Prote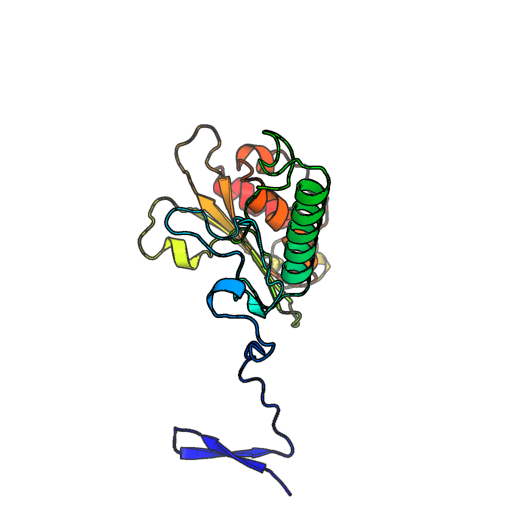in AF-A0A9Q4D2Z5-F1 (afdb_monomer_lite)

Sequence (223 aa):
GPVVLTLSTGEEIETDRVLLATGRHPRDRVGVDEYCRVLTTGPGTDPGTLVPGRYAIGDLTGLGPFTHTSMAQSALVARRLLAEDAGDSAGGEGRDGNRPFPTGSVPRVTYTRPEVAAVGRSAGAAGTGDGTLRTARVDLAGSTRGWIDEVAGSVTLVAGGHGTPDAGVLVGASVVGPHAGEVIGALTVAVHARVALVELDRIPWAYPTLHRAIGTAVSALVG

Structure (mmCIF, N/CA/C/O backbone):
data_AF-A0A9Q4D2Z5-F1
#
_entry.id   AF-A0A9Q4D2Z5-F1
#
loop_
_atom_site.group_PDB
_atom_site.id
_atom_site.type_symbol
_atom_site.label_atom_id
_atom_site.label_alt_id
_atom_site.label_comp_id
_atom_site.label_asym_id
_atom_site.label_entity_id
_atom_site.label_seq_id
_atom_site.pdbx_PDB_ins_code
_atom_site.Cartn_x
_atom_site.Cartn_y
_atom_site.Cartn_z
_atom_site.occupancy
_atom_site.B_iso_or_equiv
_atom_site.auth_seq_id
_atom_site.auth_comp_id
_atom_site.auth_asym_id
_atom_site.auth_atom_id
_atom_site.pdbx_PDB_model_num
ATOM 1 N N . GLY A 1 1 ? -35.490 -19.445 8.458 1.00 71.62 1 GLY A N 1
ATOM 2 C CA . GLY A 1 1 ? -35.133 -19.844 9.827 1.00 71.62 1 GLY A CA 1
ATOM 3 C C . GLY A 1 1 ? -33.731 -19.361 10.121 1.00 71.62 1 GLY A C 1
ATOM 4 O O . GLY A 1 1 ? -33.023 -19.083 9.153 1.00 71.62 1 GLY A O 1
ATOM 5 N N . PRO A 1 2 ? -33.366 -19.218 11.401 1.00 88.31 2 PRO A N 1
ATOM 6 C CA . PRO A 1 2 ? -31.998 -18.911 11.803 1.00 88.31 2 PRO A CA 1
ATOM 7 C C . PRO A 1 2 ? -31.026 -19.975 11.272 1.00 88.31 2 PRO A C 1
ATOM 9 O O . PRO A 1 2 ? -31.394 -21.138 11.087 1.00 88.31 2 PRO A O 1
ATOM 12 N N . VAL A 1 3 ? -29.803 -19.555 10.969 1.00 95.25 3 VAL A N 1
ATOM 13 C CA . VAL A 1 3 ? -28.675 -20.417 10.613 1.00 95.25 3 VAL A CA 1
ATOM 14 C C . VAL A 1 3 ? -27.872 -20.660 11.885 1.00 95.25 3 VAL A C 1
ATOM 16 O O . VAL A 1 3 ? -27.499 -19.702 12.557 1.00 95.25 3 VAL A O 1
ATOM 19 N N . VAL A 1 4 ? -27.586 -21.923 12.194 1.00 96.56 4 VAL A N 1
ATOM 20 C CA . VAL A 1 4 ? -26.704 -22.303 13.304 1.00 96.56 4 VAL A CA 1
ATOM 21 C C . VAL A 1 4 ? -25.353 -22.719 12.727 1.00 96.56 4 VAL A C 1
ATOM 23 O O . VAL A 1 4 ? -25.281 -23.604 11.874 1.00 96.56 4 VAL A O 1
ATOM 26 N N . LEU A 1 5 ? -24.287 -22.046 13.156 1.00 95.88 5 LEU A N 1
ATOM 27 C CA . LEU A 1 5 ? -22.903 -22.366 12.822 1.00 95.88 5 LEU A CA 1
ATOM 28 C C . LEU A 1 5 ? -22.273 -23.138 13.978 1.00 95.88 5 LEU A C 1
ATOM 30 O O . LEU A 1 5 ? -22.161 -22.593 15.069 1.00 95.88 5 LEU A O 1
ATOM 34 N N . THR A 1 6 ? -21.798 -24.357 13.732 1.00 97.00 6 THR A N 1
ATOM 35 C CA . THR A 1 6 ? -20.988 -25.105 14.704 1.00 97.00 6 THR A CA 1
ATOM 36 C C . THR A 1 6 ? -19.508 -24.875 14.407 1.00 97.00 6 THR A C 1
ATOM 38 O O . THR A 1 6 ? -19.013 -25.240 13.337 1.00 97.00 6 THR A O 1
ATOM 41 N N . LEU A 1 7 ? -18.793 -24.243 15.334 1.00 96.06 7 LEU A N 1
ATOM 42 C CA . LEU A 1 7 ? -17.356 -24.001 15.231 1.00 96.06 7 LEU A CA 1
ATOM 43 C C . LEU A 1 7 ? -16.563 -25.288 15.490 1.00 96.06 7 LEU A C 1
ATOM 45 O O . LEU A 1 7 ? -17.049 -26.231 16.111 1.00 96.06 7 LEU A O 1
ATOM 49 N N . SER A 1 8 ? -15.291 -25.319 15.084 1.00 96.06 8 SER A N 1
ATOM 50 C CA . SER A 1 8 ? -14.392 -26.452 15.366 1.00 96.06 8 SER A CA 1
ATOM 51 C C . SER A 1 8 ? -14.158 -26.690 16.863 1.00 96.06 8 SER A C 1
ATOM 53 O O . SER A 1 8 ? -13.683 -27.751 17.252 1.00 96.06 8 SER A O 1
ATOM 55 N N . THR A 1 9 ? -14.469 -25.699 17.700 1.00 96.81 9 THR A N 1
ATOM 56 C CA . THR A 1 9 ? -14.460 -25.784 19.165 1.00 96.81 9 THR A CA 1
ATOM 57 C C . THR A 1 9 ? -15.695 -26.496 19.732 1.00 96.81 9 THR A C 1
ATOM 59 O O . THR A 1 9 ? -15.719 -26.784 20.924 1.00 96.81 9 THR A O 1
ATOM 62 N N . GLY A 1 10 ? -16.711 -26.777 18.907 1.00 96.00 10 GLY A N 1
ATOM 63 C CA . GLY A 1 10 ? -18.018 -27.294 19.326 1.00 96.00 10 GLY A CA 1
ATOM 64 C C . GLY A 1 10 ? -19.020 -26.211 19.743 1.00 96.00 10 GLY A C 1
ATOM 65 O O . GLY A 1 10 ? -20.160 -26.537 20.051 1.00 96.00 10 GLY A O 1
ATOM 66 N N . GLU A 1 11 ? -18.617 -24.938 19.752 1.00 97.62 11 GLU A N 1
ATOM 67 C CA . GLU A 1 11 ? -19.503 -23.801 20.023 1.00 97.62 11 GLU A CA 1
ATOM 68 C C . GLU A 1 11 ? -20.522 -23.611 18.892 1.00 97.62 11 GLU A C 1
ATOM 70 O O . GLU A 1 11 ? -20.167 -23.699 17.715 1.00 97.62 11 GLU A O 1
ATOM 75 N N . GLU A 1 12 ? -21.775 -23.320 19.246 1.00 97.69 12 GLU A N 1
ATOM 76 C CA . GLU A 1 12 ? -22.844 -23.019 18.293 1.00 97.69 12 GLU A CA 1
ATOM 77 C C . GLU A 1 12 ? -23.176 -21.523 18.293 1.00 97.69 12 GLU A C 1
ATOM 79 O O . GLU A 1 12 ? -23.411 -20.925 19.342 1.00 97.69 12 GLU A O 1
ATOM 84 N N . ILE A 1 13 ? -23.221 -20.922 17.103 1.00 96.31 13 ILE A N 1
ATOM 85 C CA . ILE A 1 13 ? -23.595 -19.521 16.892 1.00 96.31 13 ILE A CA 1
ATOM 86 C C . ILE A 1 13 ? -24.861 -19.473 16.041 1.00 96.31 13 ILE A C 1
ATOM 88 O O . ILE A 1 13 ? -24.845 -19.853 14.869 1.00 96.31 13 ILE A O 1
ATOM 92 N N . GLU A 1 14 ? -25.946 -18.964 16.616 1.00 97.69 14 GLU A N 1
ATOM 93 C CA . GLU A 1 14 ? -27.201 -18.712 15.909 1.00 97.69 14 GLU A CA 1
ATOM 94 C C . GLU A 1 14 ? -27.202 -17.304 15.286 1.00 97.69 14 GLU A C 1
ATOM 96 O O . GLU A 1 14 ? -26.865 -16.317 15.939 1.00 97.69 14 GLU A O 1
ATOM 101 N N . THR A 1 15 ? -27.563 -17.194 14.005 1.00 96.25 15 THR A N 1
ATOM 102 C CA . THR A 1 15 ? -27.617 -15.919 13.271 1.00 96.25 15 THR A CA 1
ATOM 103 C C . THR A 1 15 ? -28.711 -15.924 12.209 1.00 96.25 15 THR A C 1
ATOM 105 O O . THR A 1 15 ? -29.098 -16.968 11.687 1.00 96.25 15 THR A O 1
ATOM 108 N N . ASP A 1 16 ? -29.177 -14.747 11.799 1.00 97.12 16 ASP A N 1
ATOM 109 C CA . ASP A 1 16 ? -30.091 -14.624 10.666 1.00 97.12 16 ASP A CA 1
ATOM 110 C C . ASP A 1 16 ? -29.408 -14.912 9.326 1.00 97.12 16 ASP A C 1
ATOM 112 O O . ASP A 1 16 ? -30.053 -15.399 8.391 1.00 97.12 16 ASP A O 1
ATOM 116 N N . ARG A 1 17 ? -28.127 -14.547 9.181 1.00 95.62 17 ARG A N 1
ATOM 117 C CA . ARG A 1 17 ? -27.394 -14.572 7.904 1.00 95.62 17 ARG A CA 1
ATOM 118 C C . ARG A 1 17 ? -25.910 -14.864 8.112 1.00 95.62 17 ARG A C 1
ATOM 120 O O . ARG A 1 17 ? -25.321 -14.485 9.120 1.00 95.62 17 ARG A O 1
ATOM 127 N N . VAL A 1 18 ? -25.300 -15.475 7.096 1.00 95.44 18 VAL A N 1
ATOM 128 C CA . VAL A 1 18 ? -23.868 -15.796 7.050 1.00 95.44 18 VAL A CA 1
ATOM 129 C C . VAL A 1 18 ? -23.267 -15.229 5.767 1.00 95.44 18 VAL A C 1
ATOM 131 O O . VAL A 1 18 ? -23.790 -15.466 4.678 1.00 95.44 18 VAL A O 1
ATOM 134 N N . LEU A 1 19 ? -22.156 -14.499 5.893 1.00 95.44 19 LEU A N 1
ATOM 135 C CA . LEU A 1 19 ? -21.335 -14.055 4.767 1.00 95.44 19 LEU A CA 1
ATOM 136 C C . LEU A 1 19 ? -20.101 -14.956 4.655 1.00 95.44 19 LEU A C 1
ATOM 138 O O . LEU A 1 19 ? -19.215 -14.913 5.506 1.00 95.44 19 LEU A O 1
ATOM 142 N N . LEU A 1 20 ? -20.024 -15.747 3.586 1.00 94.69 20 LEU A N 1
ATOM 143 C CA . LEU A 1 20 ? -18.855 -16.576 3.294 1.00 94.69 20 LEU A CA 1
ATOM 144 C C . LEU A 1 20 ? -17.808 -15.756 2.534 1.00 94.69 20 LEU A C 1
ATOM 146 O O . LEU A 1 20 ? -17.914 -15.553 1.327 1.00 94.69 20 LEU A O 1
ATOM 150 N N . ALA A 1 21 ? -16.788 -15.295 3.254 1.00 94.81 21 ALA A N 1
ATOM 151 C CA . ALA A 1 21 ? -15.659 -14.536 2.715 1.00 94.81 21 ALA A CA 1
ATOM 152 C C . ALA A 1 21 ? -14.334 -15.316 2.845 1.00 94.81 21 ALA A C 1
ATOM 154 O O . ALA A 1 21 ? -13.322 -14.780 3.284 1.00 94.81 21 ALA A O 1
ATOM 155 N N . THR A 1 22 ? -14.333 -16.600 2.473 1.00 93.62 22 THR A N 1
ATOM 156 C CA . THR A 1 22 ? -13.220 -17.551 2.694 1.00 93.62 22 THR A CA 1
ATOM 157 C C . THR A 1 22 ? -12.083 -17.457 1.667 1.00 93.62 22 THR A C 1
ATOM 159 O O . THR A 1 22 ? -11.234 -18.343 1.598 1.00 93.62 22 THR A O 1
ATOM 162 N N . GLY A 1 23 ? -12.057 -16.401 0.854 1.00 89.69 23 GLY A N 1
ATOM 163 C CA . GLY A 1 23 ? -11.073 -16.200 -0.210 1.00 89.69 23 GLY A CA 1
ATOM 164 C C . GLY A 1 23 ? -11.637 -16.420 -1.614 1.00 89.69 23 GLY A C 1
ATOM 165 O O . GLY A 1 23 ? -12.845 -16.525 -1.821 1.00 89.69 23 GLY A O 1
ATOM 166 N N . ARG A 1 24 ? -10.740 -16.432 -2.603 1.00 87.31 24 ARG A N 1
ATOM 167 C CA . ARG A 1 24 ? -11.058 -16.618 -4.024 1.00 87.31 24 ARG A CA 1
ATOM 168 C C . ARG A 1 24 ? -10.068 -17.585 -4.659 1.00 87.31 24 ARG A C 1
ATOM 170 O O . ARG A 1 24 ? -8.919 -17.656 -4.230 1.00 87.31 24 ARG A O 1
ATOM 177 N N . HIS A 1 25 ? -10.504 -18.267 -5.711 1.00 82.88 25 HIS A N 1
ATOM 178 C CA . HIS A 1 25 ? -9.664 -19.167 -6.494 1.00 82.88 25 HIS A CA 1
ATOM 179 C C . HIS A 1 25 ? -9.661 -18.736 -7.965 1.00 82.88 25 HIS A C 1
ATOM 181 O O . HIS A 1 25 ? -10.732 -18.412 -8.493 1.00 82.88 25 HIS A O 1
ATOM 187 N N . PRO A 1 26 ? -8.496 -18.726 -8.637 1.00 78.62 26 PRO A N 1
ATOM 188 C CA . PRO A 1 26 ? -8.433 -18.447 -10.065 1.00 78.62 26 PRO A CA 1
ATOM 189 C C . PRO A 1 26 ? -9.264 -19.452 -10.871 1.00 78.62 26 PRO A C 1
ATOM 191 O O . PRO A 1 26 ? -9.279 -20.644 -10.567 1.00 78.62 26 PRO A O 1
ATOM 194 N N . ARG A 1 27 ? -9.950 -18.984 -11.922 1.00 77.12 27 ARG A N 1
ATOM 195 C CA . ARG A 1 27 ? -10.626 -19.865 -12.887 1.00 77.12 27 ARG A CA 1
ATOM 196 C C . ARG A 1 27 ? -9.668 -20.221 -14.016 1.00 77.12 27 ARG A C 1
ATOM 198 O O . ARG A 1 27 ? -9.494 -19.450 -14.950 1.00 77.12 27 ARG A O 1
ATOM 205 N N . ASP A 1 28 ? -9.086 -21.405 -13.944 1.00 67.12 28 ASP A N 1
ATOM 206 C CA . ASP A 1 28 ? -7.995 -21.861 -14.808 1.00 67.12 28 ASP A CA 1
ATOM 207 C C . ASP A 1 28 ? -8.435 -22.809 -15.946 1.00 67.12 28 ASP A C 1
ATOM 209 O O . ASP A 1 28 ? -7.618 -23.292 -16.726 1.00 67.12 28 ASP A O 1
ATOM 213 N N . ARG A 1 29 ? -9.746 -23.045 -16.088 1.00 58.75 29 ARG A N 1
ATOM 214 C CA . ARG A 1 29 ? -10.350 -23.998 -17.043 1.00 58.75 29 ARG A CA 1
ATOM 215 C C . ARG A 1 29 ? -10.508 -23.480 -18.481 1.00 58.75 29 ARG A C 1
ATOM 217 O O . ARG A 1 29 ? -11.307 -24.018 -19.239 1.00 58.75 29 ARG A O 1
ATOM 224 N N . VAL A 1 30 ? -9.775 -22.443 -18.875 1.00 59.62 30 VAL A N 1
ATOM 225 C CA . VAL A 1 30 ? -9.912 -21.776 -20.189 1.00 59.62 30 VAL A CA 1
ATOM 226 C C . VAL A 1 30 ? -9.051 -22.401 -21.302 1.00 59.62 30 VAL A C 1
ATOM 228 O O . VAL A 1 30 ? -8.764 -21.754 -22.301 1.00 59.62 30 VAL A O 1
ATOM 231 N N . GLY A 1 31 ? -8.626 -23.663 -21.157 1.00 53.44 31 GLY A N 1
ATOM 232 C CA . GLY A 1 31 ? -7.747 -24.319 -22.144 1.00 53.44 31 GLY A CA 1
ATOM 233 C C . GLY A 1 31 ? -6.336 -23.719 -22.194 1.00 53.44 31 GLY A C 1
ATOM 234 O O . GLY A 1 31 ? -5.618 -23.861 -23.182 1.00 53.44 31 GLY A O 1
ATOM 235 N N . VAL A 1 32 ? -5.959 -23.020 -21.126 1.00 53.94 32 VAL A N 1
ATOM 236 C CA . VAL A 1 32 ? -4.663 -22.383 -20.926 1.00 53.94 32 VAL A CA 1
ATOM 237 C C . VAL A 1 32 ? -3.813 -23.416 -20.185 1.00 53.94 32 VAL A C 1
ATOM 239 O O . VAL A 1 32 ? -4.101 -23.729 -19.029 1.00 53.94 32 VAL A O 1
ATOM 242 N N . ASP A 1 33 ? -2.846 -24.020 -20.880 1.00 52.97 33 ASP A N 1
ATOM 243 C CA . ASP A 1 33 ? -1.911 -24.997 -20.301 1.00 52.97 33 ASP A CA 1
ATOM 244 C C . ASP A 1 33 ? -1.233 -24.416 -19.043 1.00 52.97 33 ASP A C 1
ATOM 246 O O . ASP A 1 33 ? -1.144 -23.195 -18.900 1.00 52.97 33 ASP A O 1
ATOM 250 N N . GLU A 1 34 ? -0.742 -25.258 -18.134 1.00 52.47 34 GLU A N 1
ATOM 251 C CA . GLU A 1 34 ? 0.064 -24.873 -16.964 1.00 52.47 34 GLU A CA 1
ATOM 252 C C . GLU A 1 34 ? 1.156 -23.852 -17.329 1.00 52.47 34 GLU A C 1
ATOM 254 O O . GLU A 1 34 ? 1.338 -22.851 -16.635 1.00 52.47 34 GLU A O 1
ATOM 259 N N . TYR A 1 35 ? 1.793 -24.042 -18.487 1.00 50.00 35 TYR A N 1
ATOM 260 C CA . TYR A 1 35 ? 2.845 -23.174 -19.025 1.00 50.00 35 TYR A CA 1
ATOM 261 C C . TYR A 1 35 ? 2.360 -21.809 -19.529 1.00 50.00 35 TYR A C 1
ATOM 263 O O . TYR A 1 35 ? 3.163 -20.912 -19.754 1.00 50.00 35 TYR A O 1
ATOM 271 N N . CYS A 1 36 ? 1.055 -21.629 -19.715 1.00 47.00 36 CYS A N 1
ATOM 272 C CA . CYS A 1 36 ? 0.456 -20.374 -20.164 1.00 47.00 36 CYS A CA 1
ATOM 273 C C . CYS A 1 36 ? -0.044 -19.510 -18.984 1.00 47.00 36 CYS A C 1
ATOM 275 O O . CYS A 1 36 ? -0.686 -18.483 -19.205 1.00 47.00 36 CYS A O 1
ATOM 277 N N . ARG A 1 37 ? 0.180 -19.940 -17.729 1.00 50.88 37 ARG A N 1
ATOM 278 C CA . ARG A 1 37 ? -0.490 -19.378 -16.541 1.00 50.88 37 ARG A CA 1
ATOM 279 C C . ARG A 1 37 ? 0.129 -18.128 -15.945 1.00 50.88 37 ARG A C 1
ATOM 281 O O . ARG A 1 37 ? -0.480 -17.540 -15.056 1.00 50.88 37 ARG A O 1
ATOM 288 N N . VAL A 1 38 ? 1.308 -17.695 -16.359 1.00 51.78 38 VAL A N 1
ATOM 289 C CA . VAL A 1 38 ? 1.975 -16.619 -15.625 1.00 51.78 38 VAL A CA 1
ATOM 290 C C . VAL A 1 38 ? 2.776 -15.776 -16.599 1.00 51.78 38 VAL A C 1
ATOM 292 O O . VAL A 1 38 ? 3.144 -16.228 -17.676 1.00 51.78 38 VAL A O 1
ATOM 295 N N . LEU A 1 39 ? 3.095 -14.554 -16.195 1.00 49.91 39 LEU A N 1
ATOM 296 C CA . LEU A 1 39 ? 4.447 -14.031 -16.376 1.00 49.91 39 LEU A CA 1
ATOM 297 C C . LEU A 1 39 ? 5.442 -15.140 -15.971 1.00 49.91 39 LEU A C 1
ATOM 299 O O . LEU A 1 39 ? 5.862 -15.201 -14.816 1.00 49.91 39 LEU A O 1
ATOM 303 N N . THR A 1 40 ? 5.670 -16.130 -16.838 1.00 45.88 40 THR A N 1
ATOM 304 C CA . THR A 1 40 ? 6.392 -17.340 -16.466 1.00 45.88 40 THR A CA 1
ATOM 305 C C . THR A 1 40 ? 7.850 -16.975 -16.397 1.00 45.88 40 THR A C 1
ATOM 307 O O . THR A 1 40 ? 8.500 -16.738 -17.413 1.00 45.88 40 THR A O 1
ATOM 310 N N . THR A 1 41 ? 8.327 -16.968 -15.159 1.00 45.94 41 THR A N 1
ATOM 311 C CA . THR A 1 41 ? 9.678 -17.340 -14.775 1.00 45.94 41 THR A CA 1
ATOM 312 C C . THR A 1 41 ? 10.100 -18.565 -15.590 1.00 45.94 41 THR A C 1
ATOM 314 O O . THR A 1 41 ? 9.828 -19.704 -15.208 1.00 45.94 41 THR A O 1
ATOM 317 N N . GLY A 1 42 ? 10.740 -18.354 -16.738 1.00 39.19 42 GLY A N 1
ATOM 318 C CA . GLY A 1 42 ? 11.624 -19.369 -17.287 1.00 39.19 42 GLY A CA 1
ATOM 319 C C . GLY A 1 42 ? 12.696 -19.693 -16.236 1.00 39.19 42 GLY A C 1
ATOM 320 O O . GLY A 1 42 ? 13.016 -18.821 -15.416 1.00 39.19 42 GLY A O 1
ATOM 321 N N . PRO A 1 43 ? 13.255 -20.914 -16.214 1.00 41.06 43 PRO A N 1
ATOM 322 C CA . PRO A 1 43 ? 14.387 -21.231 -15.349 1.00 41.06 43 PRO A CA 1
ATOM 323 C C . PRO A 1 43 ? 15.474 -20.151 -15.497 1.00 41.06 43 PRO A C 1
ATOM 325 O O . PRO A 1 43 ? 16.010 -19.967 -16.587 1.00 41.06 43 PRO A O 1
ATOM 328 N N . GLY A 1 44 ? 15.753 -19.399 -14.426 1.00 49.41 44 GLY A N 1
ATOM 329 C CA . GLY A 1 44 ? 16.746 -18.314 -14.432 1.00 49.41 44 GLY A CA 1
ATOM 330 C C . GLY A 1 44 ? 16.254 -16.911 -14.830 1.00 49.41 44 GLY A C 1
ATOM 331 O O . GLY A 1 44 ? 17.095 -16.068 -15.121 1.00 49.41 44 GLY A O 1
ATOM 332 N N . THR A 1 45 ? 14.944 -16.628 -14.840 1.00 53.12 45 THR A N 1
ATOM 333 C CA . THR A 1 45 ? 14.402 -15.267 -15.082 1.00 53.12 45 THR A CA 1
ATOM 334 C C . THR A 1 45 ? 13.725 -14.677 -13.844 1.00 53.12 45 THR A C 1
ATOM 336 O O . THR A 1 45 ? 13.079 -15.397 -13.078 1.00 53.12 45 THR A O 1
ATOM 339 N N . ASP A 1 46 ? 13.867 -13.362 -13.646 1.00 55.66 46 ASP A N 1
ATOM 340 C CA . ASP A 1 46 ? 13.297 -12.654 -12.495 1.00 55.66 46 ASP A CA 1
ATOM 341 C C . ASP A 1 46 ? 11.756 -12.733 -12.485 1.00 55.66 46 ASP A C 1
ATOM 343 O O . ASP A 1 46 ? 11.127 -12.630 -13.550 1.00 55.66 46 ASP A O 1
ATOM 347 N N . PRO A 1 47 ? 11.110 -12.862 -11.305 1.00 55.16 47 PRO A N 1
ATOM 348 C CA . PRO A 1 47 ? 9.655 -12.847 -11.187 1.00 55.16 47 PRO A CA 1
ATOM 349 C C . PRO A 1 47 ? 9.029 -11.631 -11.876 1.00 55.16 47 PRO A C 1
ATOM 351 O O . PRO A 1 47 ? 9.384 -10.490 -11.588 1.00 55.16 47 PRO A O 1
ATOM 354 N N . GLY A 1 48 ? 8.057 -11.873 -12.759 1.00 58.12 48 GLY A N 1
ATOM 355 C CA . GLY A 1 48 ? 7.377 -10.809 -13.498 1.00 58.12 48 GLY A CA 1
ATOM 356 C C . GLY A 1 48 ? 8.004 -10.448 -14.847 1.00 58.12 48 GLY A C 1
ATOM 357 O O . GLY A 1 48 ? 7.484 -9.549 -15.503 1.00 58.12 48 GLY A O 1
ATOM 358 N N . THR A 1 49 ? 9.074 -11.119 -15.277 1.00 62.44 49 THR A N 1
ATOM 359 C CA . THR A 1 49 ? 9.615 -10.983 -16.642 1.00 62.44 49 THR A CA 1
ATOM 360 C C . THR A 1 49 ? 8.650 -11.598 -17.663 1.00 62.44 49 THR A C 1
ATOM 362 O O . THR A 1 49 ? 8.086 -12.667 -17.424 1.00 62.44 49 THR A O 1
ATOM 365 N N . LEU A 1 50 ? 8.441 -10.928 -18.802 1.00 65.62 50 LEU A N 1
ATOM 366 C CA . LEU A 1 50 ? 7.644 -11.466 -19.906 1.00 65.62 50 LEU A CA 1
ATOM 367 C C . LEU A 1 50 ? 8.527 -12.278 -20.857 1.00 65.62 50 LEU A C 1
ATOM 369 O O . LEU A 1 50 ? 9.494 -11.760 -21.406 1.00 65.62 50 LEU A O 1
ATOM 373 N N . VAL A 1 51 ? 8.146 -13.527 -21.112 1.00 62.69 51 VAL A N 1
ATOM 374 C CA . VAL A 1 51 ? 8.711 -14.345 -22.196 1.00 62.69 51 VAL A CA 1
ATOM 375 C C . VAL A 1 51 ? 7.802 -14.273 -23.433 1.00 62.69 51 VAL A C 1
ATOM 377 O O . VAL A 1 51 ? 6.594 -14.102 -23.266 1.00 62.69 51 VAL A O 1
ATOM 380 N N . PRO A 1 52 ? 8.320 -14.363 -24.672 1.00 65.81 52 PRO A N 1
ATOM 381 C CA . PRO A 1 52 ? 7.477 -14.400 -25.869 1.00 65.81 52 PRO A CA 1
ATOM 382 C C . PRO A 1 52 ? 6.427 -15.520 -25.797 1.00 65.81 52 PRO A C 1
ATOM 384 O O . PRO A 1 52 ? 6.757 -16.643 -25.409 1.00 65.81 52 PRO A O 1
ATOM 387 N N . GLY A 1 53 ? 5.185 -15.245 -26.208 1.00 69.62 53 GLY A N 1
ATOM 388 C CA . GLY A 1 53 ? 4.152 -16.275 -26.360 1.00 69.62 53 GLY A CA 1
ATOM 389 C C . GLY A 1 53 ? 2.794 -15.925 -25.754 1.00 69.62 53 GLY A C 1
ATOM 390 O O . GLY A 1 53 ? 2.181 -14.916 -26.091 1.00 69.62 53 GLY A O 1
ATOM 391 N N . ARG A 1 54 ? 2.259 -16.831 -24.928 1.00 71.94 54 ARG A N 1
ATOM 392 C CA . ARG A 1 54 ? 0.923 -16.705 -24.326 1.00 71.94 54 ARG A CA 1
ATOM 393 C C . ARG A 1 54 ? 1.033 -16.095 -22.934 1.00 71.94 54 ARG A C 1
ATOM 395 O O . ARG A 1 54 ? 1.854 -16.532 -22.136 1.00 71.94 54 ARG A O 1
ATOM 402 N N . TYR A 1 55 ? 0.163 -15.135 -22.639 1.00 76.81 55 TYR A N 1
ATOM 403 C CA . TYR A 1 55 ? 0.198 -14.367 -21.397 1.00 76.81 55 TYR A CA 1
ATOM 404 C C . TYR A 1 55 ? -1.060 -14.570 -20.559 1.00 76.81 55 TYR A C 1
ATOM 406 O O . TYR A 1 55 ? -2.171 -14.612 -21.089 1.00 76.81 55 TYR A O 1
ATOM 414 N N . ALA A 1 56 ? -0.881 -14.594 -19.240 1.00 78.81 56 ALA A N 1
ATOM 415 C CA . ALA A 1 56 ? -1.953 -14.460 -18.265 1.00 78.81 56 ALA A CA 1
ATOM 416 C C . ALA A 1 56 ? -1.784 -13.155 -17.478 1.00 78.81 56 ALA A C 1
ATOM 418 O O . ALA A 1 56 ? -0.664 -12.739 -17.176 1.00 78.81 56 ALA A O 1
ATOM 419 N N . ILE A 1 57 ? -2.908 -12.531 -17.127 1.00 85.31 57 ILE A N 1
ATOM 420 C CA . ILE A 1 57 ? -2.969 -11.313 -16.313 1.00 85.31 57 ILE A CA 1
ATOM 421 C C . ILE A 1 57 ? -4.030 -11.454 -15.215 1.00 85.31 57 ILE A C 1
ATOM 423 O O . ILE A 1 57 ? -4.909 -12.317 -15.269 1.00 85.31 57 ILE A O 1
ATOM 427 N N . GLY A 1 58 ? -3.955 -10.567 -14.234 1.00 86.69 58 GLY A N 1
ATOM 428 C CA . GLY A 1 58 ? -4.844 -10.473 -13.088 1.00 86.69 58 GLY A CA 1
ATOM 429 C C . GLY A 1 58 ? -4.710 -11.631 -12.109 1.00 86.69 58 GLY A C 1
ATOM 430 O O . GLY A 1 58 ? -3.642 -12.221 -11.952 1.00 86.69 58 GLY A O 1
ATOM 431 N N . ASP A 1 59 ? -5.815 -11.960 -11.443 1.00 85.44 59 ASP A N 1
ATOM 432 C CA . ASP A 1 59 ? -5.867 -12.964 -10.372 1.00 85.44 59 ASP A CA 1
ATOM 433 C C . ASP A 1 59 ? -5.293 -14.337 -10.786 1.00 85.44 59 ASP A C 1
ATOM 435 O O . ASP A 1 59 ? -4.827 -15.085 -9.926 1.00 85.44 59 ASP A O 1
ATOM 439 N N . LEU A 1 60 ? -5.268 -14.658 -12.089 1.00 81.00 60 LEU A N 1
ATOM 440 C CA . LEU A 1 60 ? -4.675 -15.891 -12.622 1.00 81.00 60 LEU A CA 1
ATOM 441 C C . LEU A 1 60 ? -3.168 -16.007 -12.373 1.00 81.00 60 LEU A C 1
ATOM 443 O O . LEU A 1 60 ? -2.674 -17.124 -12.260 1.00 81.00 60 LEU A O 1
ATOM 447 N N . THR A 1 61 ? -2.445 -14.891 -12.249 1.00 79.50 61 THR A N 1
ATOM 448 C CA . THR A 1 61 ? -0.984 -14.925 -12.094 1.00 79.50 61 THR A CA 1
ATOM 449 C C . THR A 1 61 ? -0.537 -15.173 -10.654 1.00 79.50 61 THR A C 1
ATOM 451 O O . THR A 1 61 ? 0.657 -15.320 -10.411 1.00 79.50 61 THR A O 1
ATOM 454 N N . GLY A 1 62 ? -1.445 -15.103 -9.673 1.00 79.75 62 GLY A N 1
ATOM 455 C CA . GLY A 1 62 ? -1.105 -15.209 -8.249 1.00 79.75 62 GLY A CA 1
ATOM 456 C C . GLY A 1 62 ? -0.273 -14.046 -7.679 1.00 79.75 62 GLY A C 1
ATOM 457 O O . GLY A 1 62 ? 0.111 -14.095 -6.515 1.00 79.75 62 GLY A O 1
ATOM 458 N N . LEU A 1 63 ? -0.023 -12.974 -8.445 1.00 78.81 63 LEU A N 1
ATOM 459 C CA . LEU A 1 63 ? 0.835 -11.842 -8.034 1.00 78.81 63 LEU A CA 1
ATOM 460 C C . LEU A 1 63 ? 0.083 -10.735 -7.272 1.00 78.81 63 LEU A C 1
ATOM 462 O O . LEU A 1 63 ? 0.588 -9.625 -7.106 1.00 78.81 63 LEU A O 1
ATOM 466 N N . GLY A 1 64 ? -1.128 -11.031 -6.805 1.00 78.94 64 GLY A N 1
ATOM 467 C CA . GLY A 1 64 ? -1.965 -10.118 -6.032 1.00 78.94 64 GLY A CA 1
ATOM 468 C C . GLY A 1 64 ? -3.356 -9.959 -6.651 1.00 78.94 64 GLY A C 1
ATOM 469 O O . GLY A 1 64 ? -3.447 -9.527 -7.800 1.00 78.94 64 GLY A O 1
ATOM 470 N N . PRO A 1 65 ? -4.439 -10.257 -5.909 1.00 87.75 65 PRO A N 1
ATOM 471 C CA . PRO A 1 65 ? -5.809 -10.208 -6.419 1.00 87.75 65 PRO A CA 1
ATOM 472 C C . PRO A 1 65 ? -6.374 -8.775 -6.438 1.00 87.75 65 PRO A C 1
ATOM 474 O O . PRO A 1 65 ? -7.423 -8.488 -5.852 1.00 87.75 65 PRO A O 1
ATOM 477 N N . PHE A 1 66 ? -5.637 -7.849 -7.058 1.00 92.75 66 PHE A N 1
ATOM 478 C CA . PHE A 1 66 ? -5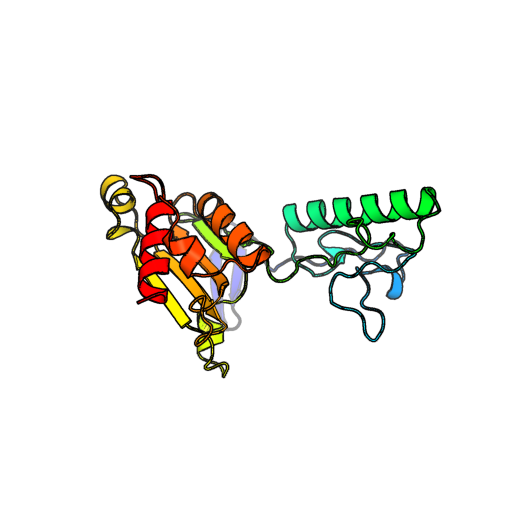.945 -6.422 -7.077 1.00 92.75 66 PHE A CA 1
ATOM 479 C C . PHE A 1 66 ? -6.170 -5.911 -8.499 1.00 92.75 66 PHE A C 1
ATOM 481 O O . PHE A 1 66 ? -5.460 -6.263 -9.445 1.00 92.75 66 PHE A O 1
ATOM 488 N N . THR A 1 67 ? -7.127 -4.997 -8.643 1.00 94.69 67 THR A N 1
ATOM 489 C CA . THR A 1 67 ? -7.449 -4.385 -9.937 1.00 94.69 67 THR A CA 1
ATOM 490 C C . THR A 1 67 ? -6.250 -3.642 -10.528 1.00 94.69 67 THR A C 1
ATOM 492 O O . THR A 1 67 ? -5.949 -3.814 -11.705 1.00 94.69 67 THR A O 1
ATOM 495 N N . HIS A 1 68 ? -5.511 -2.876 -9.718 1.00 94.50 68 HIS A N 1
ATOM 496 C CA . HIS A 1 68 ? -4.329 -2.149 -10.192 1.00 94.50 68 HIS A CA 1
ATOM 497 C C . HIS A 1 68 ? -3.187 -3.095 -10.612 1.00 94.50 68 HIS A C 1
ATOM 499 O O . HIS A 1 68 ? -2.472 -2.787 -11.563 1.00 94.50 68 HIS A O 1
ATOM 505 N N . THR A 1 69 ? -3.056 -4.271 -9.981 1.00 91.94 69 THR A N 1
ATOM 506 C CA . THR A 1 69 ? -2.140 -5.335 -10.432 1.00 91.94 69 THR A CA 1
ATOM 507 C C . THR A 1 69 ? -2.536 -5.819 -11.822 1.00 91.94 69 THR A C 1
ATOM 509 O O . THR A 1 69 ? -1.704 -5.829 -12.725 1.00 91.94 69 THR A O 1
ATOM 512 N N . SER A 1 70 ? -3.820 -6.130 -12.023 1.00 91.50 70 SER A N 1
ATOM 513 C CA . SER A 1 70 ? -4.351 -6.573 -13.321 1.00 91.50 70 SER A CA 1
ATOM 514 C C . SER A 1 70 ? -4.136 -5.527 -14.421 1.00 91.50 70 SER A C 1
ATOM 516 O O . SER A 1 70 ? -3.709 -5.862 -15.524 1.00 91.50 70 SER A O 1
ATOM 518 N N . MET A 1 71 ? -4.379 -4.247 -14.118 1.00 94.25 71 MET A N 1
ATOM 519 C CA . MET A 1 71 ? -4.169 -3.130 -15.047 1.00 94.25 71 MET A CA 1
ATOM 520 C C . MET A 1 71 ? -2.694 -2.974 -15.434 1.00 94.25 71 MET A C 1
ATOM 522 O O . MET A 1 71 ? -2.377 -2.851 -16.616 1.00 94.25 71 MET A O 1
ATOM 526 N N . ALA A 1 72 ? -1.783 -3.020 -14.459 1.00 90.31 72 ALA A N 1
ATOM 527 C CA . ALA A 1 72 ? -0.349 -2.906 -14.711 1.00 90.31 72 ALA A CA 1
ATOM 528 C C . ALA A 1 72 ? 0.193 -4.097 -15.522 1.00 90.31 72 ALA A C 1
ATOM 530 O O . ALA A 1 72 ? 0.962 -3.903 -16.462 1.00 90.31 72 ALA A O 1
ATOM 531 N N . GLN A 1 73 ? -0.260 -5.318 -15.226 1.00 87.44 73 GLN A N 1
ATOM 532 C CA . GLN A 1 73 ? 0.073 -6.502 -16.023 1.00 87.44 73 GLN A CA 1
ATOM 533 C C . GLN A 1 73 ? -0.482 -6.409 -17.449 1.00 87.44 73 GLN A C 1
ATOM 535 O O . GLN A 1 73 ? 0.232 -6.714 -18.400 1.00 87.44 73 GLN A O 1
ATOM 540 N N . SER A 1 74 ? -1.720 -5.930 -17.617 1.00 90.06 74 SER A N 1
ATOM 541 C CA . SER A 1 74 ? -2.312 -5.701 -18.940 1.00 90.06 74 SER A CA 1
ATOM 542 C C . SER A 1 74 ? -1.493 -4.709 -19.764 1.00 90.06 74 SER A C 1
ATOM 544 O O . SER A 1 74 ? -1.273 -4.943 -20.950 1.00 90.06 74 SER A O 1
ATOM 546 N N . ALA A 1 75 ? -1.032 -3.614 -19.155 1.00 88.50 75 ALA A N 1
ATOM 547 C CA . ALA A 1 75 ? -0.197 -2.627 -19.833 1.00 88.50 75 ALA A CA 1
ATOM 548 C C . ALA A 1 75 ? 1.160 -3.217 -20.249 1.00 88.50 75 ALA A C 1
ATOM 550 O O . ALA A 1 75 ? 1.640 -2.936 -21.347 1.00 88.50 75 ALA A O 1
ATOM 551 N N . LEU A 1 76 ? 1.758 -4.052 -19.394 1.00 84.62 76 LEU A N 1
ATOM 552 C CA . LEU A 1 76 ? 3.021 -4.731 -19.675 1.00 84.62 76 LEU A CA 1
ATOM 553 C C . LEU A 1 76 ? 2.880 -5.706 -20.857 1.00 84.62 76 LEU A C 1
ATOM 555 O O . LEU A 1 76 ? 3.654 -5.636 -21.810 1.00 84.62 76 LEU A O 1
ATOM 559 N N . VAL A 1 77 ? 1.840 -6.547 -20.847 1.00 83.81 77 VAL A N 1
ATOM 560 C CA . VAL A 1 77 ? 1.543 -7.491 -21.938 1.00 83.81 77 VAL A CA 1
ATOM 561 C C . VAL A 1 77 ? 1.225 -6.762 -23.245 1.00 83.81 77 VAL A C 1
ATOM 563 O O . VAL A 1 77 ? 1.760 -7.123 -24.288 1.00 83.81 77 VAL A O 1
ATOM 566 N N . ALA A 1 78 ? 0.413 -5.701 -23.207 1.00 85.94 78 ALA A N 1
ATOM 567 C CA . ALA A 1 78 ? 0.088 -4.924 -24.404 1.00 85.94 78 ALA A CA 1
ATOM 568 C C . ALA A 1 78 ? 1.340 -4.311 -25.053 1.00 85.94 78 ALA A C 1
ATOM 570 O O . ALA A 1 78 ? 1.503 -4.381 -26.269 1.00 85.94 78 ALA A O 1
ATOM 571 N N . ARG A 1 79 ? 2.259 -3.758 -24.248 1.00 82.94 79 ARG A N 1
ATOM 572 C CA . ARG A 1 79 ? 3.540 -3.222 -24.740 1.00 82.94 79 ARG A CA 1
ATOM 573 C C . ARG A 1 79 ? 4.395 -4.299 -25.397 1.00 82.94 79 ARG A C 1
ATOM 575 O O . ARG A 1 79 ? 4.996 -4.034 -26.433 1.00 82.94 79 ARG A O 1
ATOM 582 N N . ARG A 1 80 ? 4.436 -5.497 -24.811 1.00 78.25 80 ARG A N 1
ATOM 583 C CA . ARG A 1 80 ? 5.180 -6.630 -25.365 1.00 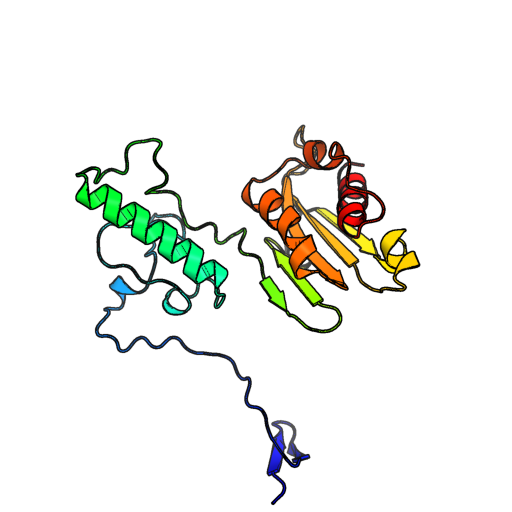78.25 80 ARG A CA 1
ATOM 584 C C . ARG A 1 80 ? 4.623 -7.068 -26.717 1.00 78.25 80 ARG A C 1
ATOM 586 O O . ARG A 1 80 ? 5.394 -7.179 -27.660 1.00 78.25 80 ARG A O 1
ATOM 593 N N . LEU A 1 81 ? 3.306 -7.235 -26.827 1.00 79.88 81 LEU A N 1
ATOM 594 C CA . LEU A 1 81 ? 2.650 -7.612 -28.084 1.00 79.88 81 LEU A CA 1
ATOM 595 C C . LEU A 1 81 ? 2.896 -6.580 -29.195 1.00 79.88 81 LEU A C 1
ATOM 597 O O . LEU A 1 81 ? 3.192 -6.954 -30.324 1.00 79.88 81 LEU A O 1
ATOM 601 N N . LEU A 1 82 ? 2.830 -5.283 -28.871 1.00 83.38 82 LEU A N 1
ATOM 602 C CA . LEU A 1 82 ? 3.126 -4.210 -29.829 1.00 83.38 82 LEU A CA 1
ATOM 603 C C . LEU A 1 82 ? 4.600 -4.195 -30.270 1.00 83.38 82 LEU A C 1
ATOM 605 O O . LEU A 1 82 ? 4.887 -3.873 -31.419 1.00 83.38 82 LEU A O 1
ATOM 609 N N . ALA A 1 83 ? 5.536 -4.528 -29.376 1.00 78.19 83 ALA A N 1
ATOM 610 C CA . ALA A 1 83 ? 6.952 -4.642 -29.727 1.00 78.19 83 ALA A CA 1
ATOM 611 C C . ALA A 1 83 ? 7.216 -5.849 -30.645 1.00 78.19 83 ALA A C 1
ATOM 613 O O . ALA A 1 83 ? 7.952 -5.725 -31.622 1.00 78.19 83 ALA A O 1
ATOM 614 N N . GLU A 1 84 ? 6.574 -6.989 -30.374 1.00 77.12 84 GLU A N 1
ATOM 615 C CA . GLU A 1 84 ? 6.659 -8.186 -31.219 1.00 77.12 84 GLU A CA 1
ATOM 616 C C . GLU A 1 84 ? 6.095 -7.941 -32.625 1.00 77.12 84 GLU A C 1
ATOM 618 O O . GLU A 1 84 ? 6.745 -8.297 -33.607 1.00 77.12 84 GLU A O 1
ATOM 623 N N . ASP A 1 85 ? 4.939 -7.278 -32.735 1.00 82.50 85 ASP A N 1
ATOM 624 C CA . ASP A 1 85 ? 4.328 -6.904 -34.022 1.00 82.50 85 ASP A CA 1
ATOM 625 C C . ASP A 1 85 ? 5.231 -5.967 -34.845 1.00 82.50 85 ASP A C 1
ATOM 627 O O . ASP A 1 85 ? 5.351 -6.102 -36.062 1.00 82.50 85 ASP A O 1
ATOM 631 N N . ALA A 1 86 ? 5.961 -5.072 -34.173 1.00 83.25 86 ALA A N 1
ATOM 632 C CA . ALA A 1 86 ? 6.933 -4.181 -34.802 1.00 83.25 86 ALA A CA 1
ATOM 633 C C . ALA A 1 86 ? 8.251 -4.872 -35.222 1.00 83.25 86 ALA A C 1
ATOM 635 O O . ALA A 1 86 ? 9.166 -4.195 -35.696 1.00 83.25 86 ALA A O 1
ATOM 636 N N . GLY A 1 87 ? 8.385 -6.191 -35.034 1.00 77.69 87 GLY A N 1
ATOM 637 C CA . GLY A 1 87 ? 9.619 -6.937 -35.302 1.00 77.69 87 GLY A CA 1
ATOM 638 C C . GLY A 1 87 ? 10.737 -6.681 -34.283 1.00 77.69 87 GLY A C 1
ATOM 639 O O . GLY A 1 87 ? 11.874 -7.103 -34.493 1.00 77.69 87 GLY A O 1
ATOM 640 N N . ASP A 1 88 ? 10.427 -6.013 -33.168 1.00 72.69 88 ASP A N 1
ATOM 641 C CA . ASP A 1 88 ? 11.344 -5.732 -32.063 1.00 72.69 88 ASP A CA 1
ATOM 642 C C . ASP A 1 88 ? 11.282 -6.866 -31.025 1.00 72.69 88 ASP A C 1
ATOM 644 O O . ASP A 1 88 ? 10.915 -6.698 -29.859 1.00 72.69 88 ASP A O 1
ATOM 648 N N . SER A 1 89 ? 11.622 -8.078 -31.475 1.00 59.19 89 SER A N 1
ATOM 649 C CA . SER A 1 89 ? 11.554 -9.308 -30.671 1.00 59.19 89 SER A CA 1
ATOM 650 C C . SER A 1 89 ? 12.511 -9.295 -29.475 1.00 59.19 89 SER A C 1
ATOM 652 O O . SER A 1 89 ? 12.257 -9.969 -28.469 1.00 59.19 89 SER A O 1
ATOM 654 N N . ALA A 1 90 ? 13.603 -8.532 -29.592 1.00 54.38 90 ALA A N 1
ATOM 655 C CA . ALA A 1 90 ? 14.626 -8.370 -28.567 1.00 54.38 90 ALA A CA 1
ATOM 656 C C . ALA A 1 90 ? 14.232 -7.353 -27.486 1.00 54.38 90 ALA A C 1
ATOM 658 O O . ALA A 1 90 ? 14.896 -7.313 -26.455 1.00 54.38 90 ALA A O 1
ATOM 659 N N . GLY A 1 91 ? 13.160 -6.571 -27.693 1.00 52.75 91 GLY A N 1
ATOM 660 C CA . GLY A 1 91 ? 12.827 -5.447 -26.828 1.00 52.75 91 GLY A CA 1
ATOM 661 C C . GLY A 1 91 ? 14.027 -4.517 -26.741 1.00 52.75 91 GLY A C 1
ATOM 662 O O . GLY A 1 91 ? 14.704 -4.518 -25.717 1.00 52.75 91 GLY A O 1
ATOM 663 N N . GLY A 1 92 ? 14.323 -3.810 -27.838 1.00 45.91 92 GLY A N 1
ATOM 664 C CA . GLY A 1 92 ? 15.526 -3.000 -28.013 1.00 45.91 92 GLY A CA 1
ATOM 665 C C . GLY A 1 92 ? 15.969 -2.337 -26.713 1.00 45.91 92 GLY A C 1
ATOM 666 O O . GLY A 1 92 ? 15.154 -1.699 -26.039 1.00 45.91 92 GLY A O 1
ATOM 667 N N . GLU A 1 93 ? 17.241 -2.546 -26.355 1.00 43.19 93 GLU A N 1
ATOM 668 C CA . GLU A 1 93 ? 17.877 -2.051 -25.132 1.00 43.19 93 GLU A CA 1
ATOM 669 C C . GLU A 1 93 ? 17.451 -0.594 -24.873 1.00 43.19 93 GLU A C 1
ATOM 671 O O . GLU A 1 93 ? 17.898 0.333 -25.546 1.00 43.19 93 GLU A O 1
ATOM 676 N N . GLY A 1 94 ? 16.506 -0.393 -23.947 1.00 47.97 94 GLY A N 1
ATOM 677 C CA . GLY A 1 94 ? 15.964 0.929 -23.609 1.00 47.97 94 GLY A CA 1
ATOM 678 C C . GLY A 1 94 ? 14.454 1.132 -23.785 1.00 47.97 94 GLY A C 1
ATOM 679 O O . GLY A 1 94 ? 13.951 2.165 -23.345 1.00 47.97 94 GLY A O 1
ATOM 680 N N . ARG A 1 95 ? 13.695 0.188 -24.361 1.00 53.00 95 ARG A N 1
ATOM 681 C CA . ARG A 1 95 ? 12.219 0.253 -24.393 1.00 53.00 95 ARG A CA 1
ATOM 682 C C . ARG A 1 95 ? 11.599 -0.646 -23.318 1.00 53.00 95 ARG A C 1
ATOM 684 O O . ARG A 1 95 ? 11.964 -1.806 -23.186 1.00 53.00 95 ARG A O 1
ATOM 691 N N . ASP A 1 96 ? 10.617 -0.110 -22.586 1.00 56.59 96 ASP A N 1
ATOM 692 C CA . ASP A 1 96 ? 9.851 -0.703 -21.462 1.00 56.59 96 ASP A CA 1
ATOM 693 C C . ASP A 1 96 ? 9.348 -2.162 -21.628 1.00 56.59 96 ASP A C 1
ATOM 695 O O . ASP A 1 96 ? 8.836 -2.742 -20.672 1.00 56.59 96 ASP A O 1
ATOM 699 N N . GLY A 1 97 ? 9.438 -2.761 -22.818 1.00 52.16 97 GLY A N 1
ATOM 700 C CA . GLY A 1 97 ? 8.822 -4.044 -23.169 1.00 52.16 97 GLY A CA 1
ATOM 701 C C . GLY A 1 97 ? 9.377 -5.277 -22.447 1.00 52.16 97 GLY A C 1
ATOM 702 O O . GLY A 1 97 ? 8.721 -6.314 -22.481 1.00 52.16 97 GLY A O 1
ATOM 703 N N . ASN A 1 98 ? 10.539 -5.178 -21.788 1.00 57.62 98 ASN A N 1
ATOM 704 C CA . ASN A 1 98 ? 11.148 -6.286 -21.036 1.00 57.62 98 ASN A CA 1
ATOM 705 C C . ASN A 1 98 ? 11.335 -5.996 -19.533 1.00 57.62 98 ASN A C 1
ATOM 707 O O . ASN A 1 98 ? 12.037 -6.725 -18.835 1.00 57.62 98 ASN A O 1
ATOM 711 N N . ARG A 1 99 ? 10.745 -4.912 -19.007 1.00 70.06 99 ARG A N 1
ATOM 712 C CA . ARG A 1 99 ? 10.866 -4.604 -17.575 1.00 70.06 99 ARG A CA 1
ATOM 713 C C . ARG A 1 99 ? 10.006 -5.583 -16.765 1.00 70.06 99 ARG A C 1
ATOM 715 O O . ARG A 1 99 ? 8.821 -5.715 -17.071 1.00 70.06 99 ARG A O 1
ATOM 722 N N . PRO A 1 100 ? 10.544 -6.242 -15.724 1.00 75.25 100 PRO A N 1
ATOM 723 C CA . PRO A 1 100 ? 9.748 -7.157 -14.924 1.00 75.25 100 PRO A CA 1
ATOM 724 C C . PRO A 1 100 ? 8.629 -6.416 -14.185 1.00 75.25 100 PRO A C 1
ATOM 726 O O . PRO A 1 100 ? 8.784 -5.267 -13.757 1.00 75.25 100 PRO A O 1
ATOM 729 N N . PHE A 1 101 ? 7.494 -7.093 -14.010 1.00 84.00 101 PHE A N 1
ATOM 730 C CA . PHE A 1 101 ? 6.403 -6.605 -13.176 1.00 84.00 101 PHE A CA 1
ATOM 731 C C . PHE A 1 101 ? 6.906 -6.339 -11.741 1.00 84.00 101 PHE A C 1
ATOM 733 O O . PHE A 1 101 ? 7.496 -7.233 -11.128 1.00 84.00 101 PHE A O 1
ATOM 740 N N . PRO A 1 102 ? 6.668 -5.145 -11.160 1.00 85.88 102 PRO A N 1
ATOM 741 C CA . PRO A 1 102 ? 7.297 -4.738 -9.907 1.00 85.88 102 PRO A CA 1
ATOM 742 C C . PRO A 1 102 ? 6.571 -5.320 -8.682 1.00 85.88 102 PRO A C 1
ATOM 744 O O . PRO A 1 102 ? 5.944 -4.603 -7.901 1.00 85.88 102 PRO A O 1
ATOM 747 N N . THR A 1 103 ? 6.673 -6.637 -8.494 1.00 84.25 103 THR A N 1
ATOM 748 C CA . THR A 1 103 ? 6.026 -7.392 -7.401 1.00 84.25 103 THR A CA 1
ATOM 749 C C . THR A 1 103 ? 6.318 -6.808 -6.014 1.00 84.25 103 THR A C 1
ATOM 751 O O . THR A 1 103 ? 5.438 -6.770 -5.155 1.00 84.25 103 THR A O 1
ATOM 754 N N . GLY A 1 104 ? 7.531 -6.287 -5.806 1.00 86.94 104 GLY A N 1
ATOM 755 C CA . GLY A 1 104 ? 7.968 -5.681 -4.547 1.00 86.94 104 GLY A CA 1
ATOM 756 C C . GLY A 1 104 ? 7.334 -4.326 -4.213 1.00 86.94 104 GLY A C 1
ATOM 757 O O . GLY A 1 104 ? 7.470 -3.873 -3.081 1.00 86.94 104 GLY A O 1
ATOM 758 N N . SER A 1 105 ? 6.631 -3.676 -5.144 1.00 92.81 105 SER A N 1
ATOM 759 C CA . SER A 1 105 ? 6.035 -2.349 -4.931 1.00 92.81 105 SER A CA 1
ATOM 760 C C . SER A 1 105 ? 4.537 -2.302 -5.234 1.00 92.81 105 SER A C 1
ATOM 762 O O . SER A 1 105 ? 4.013 -1.239 -5.551 1.00 92.81 105 SER A O 1
ATOM 764 N N . VAL A 1 106 ? 3.833 -3.435 -5.159 1.00 94.88 106 VAL A N 1
ATOM 765 C CA . VAL A 1 106 ? 2.370 -3.472 -5.310 1.00 94.88 106 VAL A CA 1
ATOM 766 C C . VAL A 1 106 ? 1.704 -2.978 -4.013 1.00 94.88 106 VAL A C 1
ATOM 768 O O . VAL A 1 106 ? 1.883 -3.627 -2.969 1.00 94.88 106 VAL A O 1
ATOM 771 N N . PRO A 1 107 ? 0.949 -1.860 -4.034 1.00 96.75 107 PRO A N 1
ATOM 772 C CA . PRO A 1 107 ? 0.225 -1.381 -2.863 1.00 96.75 107 PRO A CA 1
ATOM 773 C C . PRO A 1 107 ? -0.967 -2.279 -2.542 1.00 96.75 107 PRO A C 1
ATOM 775 O O . PRO A 1 107 ? -1.586 -2.879 -3.412 1.00 96.75 107 PRO A O 1
ATOM 778 N N . ARG A 1 108 ? -1.328 -2.363 -1.266 1.00 96.88 108 ARG A N 1
ATOM 779 C CA . ARG A 1 108 ? -2.484 -3.130 -0.794 1.00 96.88 108 ARG A CA 1
ATOM 780 C C . ARG A 1 108 ? -3.256 -2.277 0.186 1.00 96.88 108 ARG A C 1
ATOM 782 O O . ARG A 1 108 ? -2.642 -1.724 1.093 1.00 96.88 108 ARG A O 1
ATOM 789 N N . VAL A 1 109 ? -4.570 -2.183 0.006 1.00 98.12 109 VAL A N 1
ATOM 790 C CA . VAL A 1 109 ? -5.442 -1.352 0.842 1.00 98.12 109 VAL A CA 1
ATOM 791 C C . VAL A 1 109 ? -6.674 -2.146 1.253 1.00 98.12 109 VAL A C 1
ATOM 793 O O . VAL A 1 109 ? -7.359 -2.729 0.413 1.00 98.12 109 VAL A O 1
ATOM 796 N N . THR A 1 110 ? -6.957 -2.138 2.550 1.00 98.00 110 THR A N 1
ATOM 797 C CA . THR A 1 110 ? -8.213 -2.588 3.140 1.00 98.00 110 THR A CA 1
ATOM 798 C C . THR A 1 110 ? -9.020 -1.351 3.517 1.00 98.00 110 THR A C 1
ATOM 800 O O . THR A 1 110 ? -8.637 -0.599 4.413 1.00 98.00 110 THR A O 1
ATOM 803 N N . TYR A 1 111 ? -10.143 -1.142 2.829 1.00 97.62 111 TYR A N 1
ATOM 804 C CA . TYR A 1 111 ? -10.993 0.048 2.959 1.00 97.62 111 TYR A CA 1
ATOM 805 C C . TYR A 1 111 ? -11.967 -0.039 4.149 1.00 97.62 111 TYR A C 1
ATOM 807 O O . TYR A 1 111 ? -13.180 0.110 4.006 1.00 97.62 111 TYR A O 1
ATOM 815 N N . THR A 1 112 ? -11.434 -0.345 5.332 1.00 97.75 112 THR A N 1
ATOM 816 C CA . THR A 1 112 ? -12.150 -0.293 6.616 1.00 97.75 112 THR A CA 1
ATOM 817 C C . THR A 1 112 ? -12.182 1.132 7.177 1.00 97.75 112 THR A C 1
ATOM 819 O O . THR A 1 112 ? -11.721 2.078 6.541 1.00 97.75 112 THR A O 1
ATOM 822 N N . ARG A 1 113 ? -12.736 1.309 8.384 1.00 95.62 113 ARG A N 1
ATOM 823 C CA . ARG A 1 113 ? -12.647 2.565 9.142 1.00 95.62 113 ARG A CA 1
ATOM 824 C C . ARG A 1 113 ? -11.909 2.318 10.467 1.00 95.62 113 ARG A C 1
ATOM 826 O O . ARG A 1 113 ? -12.513 1.713 11.350 1.00 95.62 113 ARG A O 1
ATOM 833 N N . PRO A 1 114 ? -10.644 2.761 10.617 1.00 96.50 114 PRO A N 1
ATOM 834 C CA . PRO A 1 114 ? -9.802 3.417 9.603 1.00 96.50 114 PRO A CA 1
ATOM 835 C C . PRO A 1 114 ? -9.355 2.473 8.472 1.00 96.50 114 PRO A C 1
ATOM 837 O O . PRO A 1 114 ? -9.449 1.248 8.594 1.00 96.50 114 PRO A O 1
ATOM 840 N N . GLU A 1 115 ? -8.861 3.047 7.371 1.00 98.62 115 GLU A N 1
ATOM 841 C CA . GLU A 1 115 ? -8.253 2.280 6.282 1.00 98.62 115 GLU A CA 1
ATOM 842 C C . GLU A 1 115 ? -6.892 1.727 6.726 1.00 98.62 115 GLU A C 1
ATOM 844 O O . GLU A 1 115 ? -6.201 2.317 7.563 1.00 98.62 115 GLU A O 1
ATOM 849 N N . VAL A 1 116 ? -6.490 0.605 6.130 1.00 98.44 116 VAL A N 1
ATOM 850 C CA . VAL A 1 116 ? -5.178 -0.014 6.352 1.00 98.44 116 VAL A CA 1
ATOM 851 C C . VAL A 1 116 ? -4.506 -0.225 5.007 1.00 98.44 116 VAL A C 1
ATOM 853 O O . VAL A 1 116 ? -4.995 -0.996 4.186 1.00 98.44 116 VAL A O 1
ATOM 856 N N . ALA A 1 117 ? -3.377 0.437 4.785 1.00 98.44 117 ALA A N 1
ATOM 857 C CA . ALA A 1 117 ? -2.624 0.373 3.544 1.00 98.44 117 ALA A CA 1
ATOM 858 C C . ALA A 1 117 ? -1.174 -0.061 3.778 1.00 98.44 117 ALA A C 1
ATOM 860 O O . ALA A 1 117 ? -0.578 0.259 4.806 1.00 98.44 117 ALA A O 1
ATOM 861 N N . ALA A 1 118 ? -0.583 -0.779 2.826 1.00 97.88 118 ALA A N 1
ATOM 862 C CA . ALA A 1 118 ? 0.811 -1.203 2.890 1.00 97.88 118 ALA A CA 1
ATOM 863 C C . ALA A 1 118 ? 1.435 -1.388 1.502 1.00 97.88 118 ALA A C 1
ATOM 865 O O . ALA A 1 118 ? 0.745 -1.706 0.535 1.00 97.88 118 ALA A O 1
ATOM 866 N N . VAL A 1 119 ? 2.757 -1.255 1.426 1.00 97.69 119 VAL A N 1
ATOM 867 C CA . VAL A 1 119 ? 3.568 -1.527 0.233 1.00 97.69 119 VAL A CA 1
ATOM 868 C C . VAL A 1 119 ? 4.939 -2.069 0.647 1.00 97.69 119 VAL A C 1
ATOM 870 O O . VAL A 1 119 ? 5.452 -1.715 1.706 1.00 97.69 119 VAL A O 1
ATOM 873 N N . GLY A 1 120 ? 5.537 -2.934 -0.174 1.00 95.06 120 GLY A N 1
ATOM 874 C CA . GLY A 1 120 ? 6.877 -3.476 0.073 1.00 95.06 120 GLY A CA 1
ATOM 875 C C . GLY A 1 120 ? 6.998 -4.360 1.317 1.00 95.06 120 GLY A C 1
ATOM 876 O O . GLY A 1 120 ? 6.053 -5.066 1.691 1.00 95.06 120 GLY A O 1
ATOM 877 N N . ARG A 1 121 ? 8.198 -4.356 1.917 1.00 92.62 121 ARG A N 1
ATOM 878 C CA . ARG A 1 121 ? 8.547 -5.163 3.100 1.00 92.62 121 ARG A CA 1
ATOM 879 C C . ARG A 1 121 ? 7.784 -4.678 4.338 1.00 92.62 121 ARG A C 1
ATOM 881 O O . ARG A 1 121 ? 7.604 -3.483 4.545 1.00 92.62 121 ARG A O 1
ATOM 888 N N . SER A 1 122 ? 7.356 -5.608 5.189 1.00 88.69 122 SER A N 1
ATOM 889 C CA . SER A 1 122 ? 6.694 -5.284 6.457 1.00 88.69 122 SER A CA 1
ATOM 890 C C . SER A 1 122 ? 7.708 -5.063 7.583 1.00 88.69 122 SER A C 1
ATOM 892 O O . SER A 1 122 ? 8.805 -5.619 7.562 1.00 88.69 122 SER A O 1
ATOM 894 N N . ALA A 1 123 ? 7.321 -4.300 8.610 1.00 76.88 123 ALA A N 1
ATOM 895 C CA . ALA A 1 123 ? 8.148 -4.102 9.803 1.00 76.88 123 ALA A CA 1
ATOM 896 C C . ALA A 1 123 ? 8.431 -5.421 10.553 1.00 76.88 123 ALA A C 1
ATOM 898 O O . ALA A 1 123 ? 9.527 -5.612 11.067 1.00 76.88 123 ALA A O 1
ATOM 899 N N . GLY A 1 124 ? 7.484 -6.371 10.552 1.00 71.81 124 GLY A N 1
ATOM 900 C CA . GLY A 1 124 ? 7.678 -7.696 11.156 1.00 71.81 124 GLY A CA 1
ATOM 901 C C . GLY A 1 124 ? 8.795 -8.515 10.498 1.00 71.81 124 GLY A C 1
ATOM 902 O O . GLY A 1 124 ? 9.447 -9.305 11.174 1.00 71.81 124 GLY A O 1
ATOM 903 N N . ALA A 1 125 ? 9.084 -8.274 9.213 1.00 60.47 125 ALA A N 1
ATOM 904 C CA . ALA A 1 125 ? 10.187 -8.927 8.507 1.00 60.47 125 ALA A CA 1
ATOM 905 C C . ALA A 1 125 ? 11.580 -8.445 8.966 1.00 60.47 125 ALA A C 1
ATOM 907 O O . ALA A 1 125 ? 12.570 -9.110 8.673 1.00 60.47 125 ALA A O 1
ATOM 908 N N . ALA A 1 126 ? 11.673 -7.319 9.686 1.00 55.91 126 ALA A N 1
ATOM 909 C CA . ALA A 1 126 ? 12.927 -6.844 10.276 1.00 55.91 126 ALA A CA 1
ATOM 910 C C . ALA A 1 126 ? 13.351 -7.674 11.503 1.00 55.91 126 ALA A C 1
ATOM 912 O O . ALA A 1 126 ? 14.538 -7.794 11.785 1.00 55.91 126 ALA A O 1
ATOM 913 N N . GLY A 1 127 ? 12.395 -8.287 12.213 1.00 51.59 127 GLY A N 1
ATOM 914 C CA . GLY A 1 127 ? 12.667 -9.083 13.415 1.00 51.59 127 GLY A CA 1
ATOM 915 C C . GLY A 1 127 ? 13.094 -10.532 13.148 1.00 51.59 127 GLY A C 1
ATOM 916 O O . GLY A 1 127 ? 13.609 -11.184 14.049 1.00 51.59 127 GLY A O 1
ATOM 917 N N . THR A 1 128 ? 12.897 -11.054 11.932 1.00 48.53 128 THR A N 1
ATOM 918 C CA . THR A 1 128 ? 13.025 -12.495 11.628 1.00 48.53 128 THR A CA 1
ATOM 919 C C . THR A 1 128 ? 14.337 -12.897 10.941 1.00 48.53 128 THR A C 1
ATOM 921 O O . THR A 1 128 ? 14.396 -13.964 10.338 1.00 48.53 128 THR A O 1
ATOM 924 N N . GLY A 1 129 ? 15.395 -12.083 11.035 1.00 43.91 129 GLY A N 1
ATOM 925 C CA . GLY A 1 129 ? 16.752 -12.499 10.635 1.00 43.91 129 GLY A CA 1
ATOM 926 C C . GLY A 1 129 ? 17.490 -11.593 9.648 1.00 43.91 129 GLY A C 1
ATOM 927 O O . GLY A 1 129 ? 18.574 -11.959 9.209 1.00 43.91 129 GLY A O 1
ATOM 928 N N . ASP A 1 130 ? 16.956 -10.418 9.309 1.00 53.12 130 ASP A N 1
ATOM 929 C CA . ASP A 1 130 ? 17.615 -9.473 8.399 1.00 53.12 130 ASP A CA 1
ATOM 930 C C . ASP A 1 130 ? 17.995 -8.198 9.169 1.00 53.12 130 ASP A C 1
ATOM 932 O O . ASP A 1 130 ? 17.311 -7.176 9.101 1.00 53.12 130 ASP A O 1
ATOM 936 N N . GLY A 1 131 ? 19.082 -8.272 9.951 1.00 57.91 131 GLY A N 1
ATOM 937 C CA . GLY A 1 131 ? 19.595 -7.192 10.820 1.00 57.91 131 GLY A CA 1
ATOM 938 C C . GLY A 1 131 ? 20.015 -5.900 10.095 1.00 57.91 131 GLY A C 1
ATOM 939 O O . GLY A 1 131 ? 20.638 -5.025 10.689 1.00 57.91 131 GLY A O 1
ATOM 940 N N . THR A 1 132 ? 19.692 -5.786 8.808 1.00 75.75 132 THR A N 1
ATOM 941 C CA . THR A 1 132 ? 19.942 -4.643 7.928 1.00 75.75 132 THR A CA 1
ATOM 942 C C . THR A 1 132 ? 18.740 -3.700 7.802 1.00 75.75 132 THR A C 1
ATOM 944 O O . THR A 1 132 ? 18.877 -2.611 7.232 1.00 75.75 132 THR A O 1
ATOM 947 N N . LEU A 1 133 ? 17.565 -4.103 8.304 1.00 87.31 133 LEU A N 1
ATOM 948 C CA . LEU A 1 133 ? 16.341 -3.314 8.223 1.00 87.31 133 LEU A CA 1
ATOM 949 C C . LEU A 1 133 ? 16.153 -2.398 9.433 1.00 87.31 133 LEU A C 1
ATOM 951 O O . LEU A 1 133 ? 16.340 -2.797 10.579 1.00 87.31 133 LEU A O 1
ATOM 955 N N . ARG A 1 134 ? 15.705 -1.171 9.168 1.00 90.75 134 ARG A N 1
ATOM 956 C CA . ARG A 1 134 ? 15.377 -0.160 10.180 1.00 90.75 134 ARG A CA 1
ATOM 957 C C . ARG A 1 134 ? 13.936 0.282 10.011 1.00 90.75 134 ARG A C 1
ATOM 959 O O . ARG A 1 134 ? 13.448 0.380 8.886 1.00 90.75 134 ARG A O 1
ATOM 966 N N . THR A 1 135 ? 13.257 0.567 11.114 1.00 93.69 135 THR A N 1
ATOM 967 C CA . THR A 1 135 ? 11.845 0.958 11.094 1.00 93.69 135 THR A CA 1
ATOM 968 C C . THR A 1 135 ? 11.607 2.217 11.903 1.00 93.69 135 THR A C 1
ATOM 970 O O . THR A 1 135 ? 12.137 2.336 13.004 1.00 93.69 135 THR A O 1
ATOM 973 N N . ALA A 1 136 ? 10.754 3.105 11.403 1.00 95.75 136 ALA A N 1
ATOM 974 C CA . ALA A 1 136 ? 10.244 4.240 12.165 1.00 95.75 136 ALA A CA 1
ATOM 975 C C . ALA A 1 136 ? 8.723 4.251 12.113 1.00 95.75 136 ALA A C 1
ATOM 977 O O . ALA A 1 136 ? 8.129 3.997 11.065 1.00 95.75 136 ALA A O 1
ATOM 978 N N . ARG A 1 137 ? 8.098 4.552 13.250 1.00 96.75 137 ARG A N 1
ATOM 979 C CA . ARG A 1 137 ? 6.648 4.629 13.403 1.00 96.75 137 ARG A CA 1
ATOM 980 C C . ARG A 1 137 ? 6.280 5.981 13.993 1.00 96.75 137 ARG A C 1
ATOM 982 O O . ARG A 1 137 ? 6.821 6.370 15.019 1.00 96.75 137 ARG A O 1
ATOM 989 N N . VAL A 1 138 ? 5.330 6.653 13.358 1.00 97.44 138 VAL A N 1
ATOM 990 C CA . VAL A 1 138 ? 4.761 7.923 13.809 1.00 97.44 138 VAL A CA 1
ATOM 991 C C . VAL A 1 138 ? 3.272 7.724 14.038 1.00 97.44 138 VAL A C 1
ATOM 993 O O . VAL A 1 138 ? 2.577 7.215 13.156 1.00 97.44 138 VAL A O 1
ATOM 996 N N . ASP A 1 139 ? 2.799 8.108 15.220 1.00 97.81 139 ASP A N 1
ATOM 997 C CA . ASP A 1 139 ? 1.373 8.156 15.544 1.00 97.81 139 ASP A CA 1
ATOM 998 C C . ASP A 1 139 ? 0.726 9.362 14.851 1.00 97.81 139 ASP A C 1
ATOM 1000 O O . ASP A 1 139 ? 1.230 10.487 14.934 1.00 97.81 139 ASP A O 1
ATOM 1004 N N . LEU A 1 140 ? -0.388 9.130 14.153 1.00 97.50 140 LEU A N 1
ATOM 1005 C CA . LEU A 1 140 ? -1.129 10.205 13.499 1.00 97.50 140 LEU A CA 1
ATOM 1006 C C . LEU A 1 140 ? -1.788 11.140 14.511 1.00 97.50 140 LEU A C 1
ATOM 1008 O O . LEU A 1 140 ? -1.835 12.338 14.233 1.00 97.50 140 LEU A O 1
ATOM 1012 N N . ALA A 1 141 ? -2.202 10.650 15.682 1.00 96.50 141 ALA A N 1
ATOM 1013 C CA . ALA A 1 141 ? -2.828 11.473 16.716 1.00 96.50 141 ALA A CA 1
ATOM 1014 C C . ALA A 1 141 ? -1.883 12.574 17.235 1.00 96.50 141 ALA A C 1
ATOM 1016 O O . ALA A 1 141 ? -2.329 13.648 17.628 1.00 96.50 141 ALA A O 1
ATOM 1017 N N . GLY A 1 142 ? -0.566 12.331 17.182 1.00 93.62 142 GLY A N 1
ATOM 1018 C CA . GLY A 1 142 ? 0.466 13.316 17.521 1.00 93.62 142 GLY A CA 1
ATOM 1019 C C . GLY A 1 142 ? 0.848 14.264 16.376 1.00 93.62 142 GLY A C 1
ATOM 1020 O O . GLY A 1 142 ? 1.628 15.191 16.581 1.00 93.62 142 GLY A O 1
ATOM 1021 N N . SER A 1 143 ? 0.337 14.048 15.161 1.00 95.00 143 SER A N 1
ATOM 1022 C CA . SER A 1 143 ? 0.570 14.942 14.023 1.00 95.00 143 SER A CA 1
ATOM 1023 C C . SER A 1 143 ? -0.425 16.103 14.029 1.00 95.00 143 SER A C 1
ATOM 1025 O O . SER A 1 143 ? -1.569 15.932 14.435 1.00 95.00 143 SER A O 1
ATOM 1027 N N . THR A 1 144 ? -0.046 17.272 13.502 1.00 95.81 144 THR A N 1
ATOM 1028 C CA . THR A 1 144 ? -0.956 18.431 13.436 1.00 95.81 144 THR A CA 1
ATOM 1029 C C . THR A 1 144 ? -2.266 18.092 12.730 1.00 95.81 144 THR A C 1
ATOM 1031 O O . THR A 1 144 ? -3.336 18.416 13.233 1.00 95.81 144 THR A O 1
ATOM 1034 N N . ARG A 1 145 ? -2.195 17.426 11.568 1.00 97.00 145 ARG A N 1
ATOM 1035 C CA . ARG A 1 145 ? -3.404 17.071 10.822 1.00 97.00 145 ARG A CA 1
ATOM 1036 C C . ARG A 1 145 ? -4.245 16.041 11.574 1.00 97.00 145 ARG A C 1
ATOM 1038 O O . ARG A 1 145 ? -5.460 16.170 11.579 1.00 97.00 145 ARG A O 1
ATOM 1045 N N . GLY A 1 146 ? -3.612 15.055 12.208 1.00 96.50 146 GLY A N 1
ATOM 1046 C CA . GLY A 1 146 ? -4.345 14.048 12.965 1.00 96.50 146 GLY A CA 1
ATOM 1047 C C . GLY A 1 146 ? -4.970 14.581 14.252 1.00 96.50 146 GLY A C 1
ATOM 1048 O O . GLY A 1 146 ? -6.060 14.150 14.600 1.00 96.50 146 GLY A O 1
ATOM 1049 N N . TRP A 1 147 ? -4.348 15.570 14.898 1.00 96.62 147 TRP A N 1
ATOM 1050 C CA . TRP A 1 147 ? -4.947 16.296 16.017 1.00 96.62 147 TRP A CA 1
ATOM 1051 C C . TRP A 1 147 ? -6.157 17.133 15.577 1.00 96.62 147 TRP A C 1
ATOM 1053 O O . TRP A 1 147 ? -7.195 17.064 16.221 1.00 96.62 147 TRP A O 1
ATOM 1063 N N . ILE A 1 148 ? -6.053 17.869 14.459 1.00 97.50 148 ILE A N 1
ATOM 1064 C CA . ILE A 1 148 ? -7.167 18.665 13.901 1.00 97.50 148 ILE A CA 1
ATOM 1065 C C . ILE A 1 148 ? -8.361 17.777 13.536 1.00 97.50 148 ILE A C 1
ATOM 1067 O O . ILE A 1 148 ? -9.499 18.135 13.819 1.00 97.50 148 ILE A O 1
ATOM 1071 N N . ASP A 1 149 ? -8.097 16.644 12.886 1.00 96.62 149 ASP A N 1
ATOM 1072 C CA . ASP A 1 149 ? -9.145 15.729 12.429 1.00 96.62 149 ASP A CA 1
ATOM 1073 C C . ASP A 1 149 ? -9.585 14.733 13.524 1.00 96.62 149 ASP A C 1
ATOM 1075 O O . ASP A 1 149 ? -10.455 13.905 13.266 1.00 96.62 149 ASP A O 1
ATOM 1079 N N . GLU A 1 150 ? -8.976 14.778 14.717 1.00 96.75 150 GLU A N 1
ATOM 1080 C CA . GLU A 1 150 ? -9.201 13.843 15.834 1.00 96.75 150 GLU A CA 1
ATOM 1081 C C . GLU A 1 150 ? -9.071 12.359 15.432 1.00 96.75 150 GLU A C 1
ATOM 1083 O O . GLU A 1 150 ? -9.840 11.491 15.850 1.00 96.75 150 GLU A O 1
ATOM 1088 N N . VAL A 1 151 ? -8.079 12.043 14.594 1.00 95.12 151 VAL A N 1
ATOM 1089 C CA . VAL A 1 151 ? -7.899 10.697 14.034 1.00 95.12 151 VAL A CA 1
ATOM 1090 C C . VAL A 1 151 ? -6.752 9.942 14.689 1.00 95.12 151 VAL A C 1
ATOM 1092 O O . VAL A 1 151 ? -5.636 10.437 14.843 1.00 95.12 151 VAL A O 1
ATOM 1095 N N . ALA A 1 152 ? -7.024 8.679 15.004 1.00 95.12 152 ALA A N 1
ATOM 1096 C CA . ALA A 1 152 ? -6.012 7.714 15.398 1.00 95.12 152 ALA A CA 1
ATOM 1097 C C . ALA A 1 152 ? -5.430 7.000 14.173 1.00 95.12 152 ALA A C 1
ATOM 1099 O O . ALA A 1 152 ? -6.081 6.849 13.133 1.00 95.12 152 ALA A O 1
ATOM 1100 N N . GLY A 1 153 ? -4.203 6.508 14.313 1.00 97.31 153 GLY A N 1
ATOM 1101 C CA . GLY A 1 153 ? -3.550 5.750 13.261 1.00 97.31 153 GLY A CA 1
ATOM 1102 C C . GLY A 1 153 ? -2.040 5.871 13.315 1.00 97.31 153 GLY A C 1
ATOM 1103 O O . GLY A 1 153 ? -1.462 6.315 14.300 1.00 97.31 153 GLY A O 1
ATOM 1104 N N . SER A 1 154 ? -1.372 5.456 12.249 1.00 98.19 154 SER A N 1
ATOM 1105 C CA . SER A 1 154 ? 0.082 5.511 12.198 1.00 98.19 154 SER A CA 1
ATOM 1106 C C . SER A 1 154 ? 0.621 5.455 10.783 1.00 98.19 154 SER A C 1
ATOM 1108 O O . SER A 1 154 ? 0.072 4.738 9.947 1.00 98.19 154 SER A O 1
ATOM 1110 N N . VAL A 1 155 ? 1.773 6.082 10.570 1.00 98.25 155 VAL A N 1
ATOM 1111 C CA . VAL A 1 155 ? 2.661 5.804 9.437 1.00 98.25 155 VAL A CA 1
ATOM 1112 C C . VAL A 1 155 ? 3.842 5.000 9.967 1.00 98.25 155 VAL A C 1
ATOM 1114 O O . VAL A 1 155 ? 4.460 5.379 10.956 1.00 98.25 155 VAL A O 1
ATOM 1117 N N . THR A 1 156 ? 4.144 3.863 9.346 1.00 98.06 156 THR A N 1
ATOM 1118 C CA . THR A 1 156 ? 5.332 3.054 9.646 1.00 98.06 156 THR A CA 1
ATOM 1119 C C . THR A 1 156 ? 6.149 2.886 8.377 1.00 98.06 156 THR A C 1
ATOM 1121 O O . THR A 1 156 ? 5.609 2.465 7.357 1.00 98.06 156 THR A O 1
ATOM 1124 N N . LEU A 1 157 ? 7.435 3.209 8.438 1.00 97.56 157 LEU A N 1
ATOM 1125 C CA . LEU A 1 157 ? 8.385 3.082 7.338 1.00 97.56 157 LEU A CA 1
ATOM 1126 C C . LEU A 1 157 ? 9.381 1.963 7.630 1.00 97.56 157 LEU A C 1
ATOM 1128 O O . LEU A 1 157 ? 9.742 1.737 8.785 1.00 97.56 157 LEU A O 1
ATOM 1132 N N . VAL A 1 158 ? 9.834 1.291 6.575 1.00 95.69 158 VAL A N 1
ATOM 1133 C CA . VAL A 1 158 ? 10.862 0.250 6.610 1.00 95.69 158 VAL A CA 1
ATOM 1134 C C . VAL A 1 158 ? 11.956 0.634 5.621 1.00 95.69 158 VAL A C 1
ATOM 1136 O O . VAL A 1 158 ? 11.709 0.748 4.419 1.00 95.69 158 VAL A O 1
ATOM 1139 N N . ALA A 1 159 ? 13.168 0.820 6.125 1.00 94.44 159 ALA A N 1
ATOM 1140 C CA . ALA A 1 159 ? 14.352 1.126 5.338 1.00 94.44 159 ALA A CA 1
ATOM 1141 C C . ALA A 1 159 ? 15.343 -0.035 5.355 1.00 94.44 159 ALA A C 1
ATOM 1143 O O . ALA A 1 159 ? 15.444 -0.754 6.347 1.00 94.44 159 ALA A O 1
ATOM 1144 N N . GLY A 1 160 ? 16.089 -0.194 4.266 1.00 91.50 160 GLY A N 1
ATOM 1145 C CA . GLY A 1 160 ? 17.187 -1.155 4.153 1.00 91.50 160 GLY A CA 1
ATOM 1146 C C . GLY A 1 160 ? 18.453 -0.502 3.607 1.00 91.50 160 GLY A C 1
ATOM 1147 O O . GLY A 1 160 ? 18.407 0.616 3.093 1.00 91.50 160 GLY A O 1
ATOM 1148 N N . GLY A 1 161 ? 19.583 -1.207 3.703 1.00 85.00 161 GLY A N 1
ATOM 1149 C CA . GLY A 1 161 ? 20.876 -0.699 3.227 1.00 85.00 161 GLY A CA 1
ATOM 1150 C C . GLY A 1 161 ? 21.503 0.334 4.165 1.00 85.00 161 GLY A C 1
ATOM 1151 O O . GLY A 1 161 ? 22.063 1.321 3.710 1.00 85.00 161 GLY A O 1
ATOM 1152 N N . HIS A 1 162 ? 21.376 0.145 5.481 1.00 7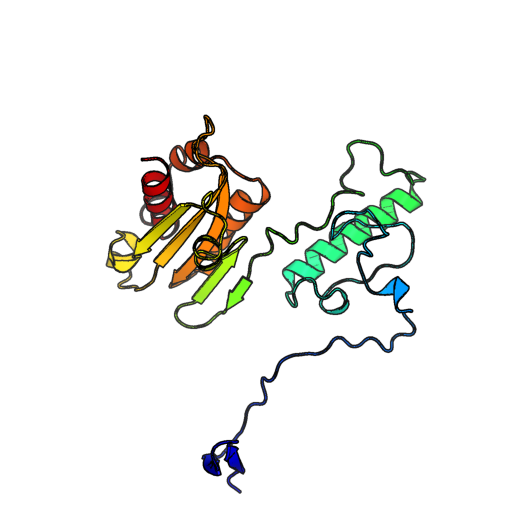3.25 162 HIS A N 1
ATOM 1153 C CA . HIS A 1 162 ? 22.036 1.012 6.457 1.00 73.25 162 HIS A CA 1
ATOM 1154 C C . HIS A 1 162 ? 23.569 1.009 6.279 1.00 73.25 162 HIS A C 1
ATOM 1156 O O . HIS A 1 162 ? 24.149 -0.019 5.933 1.00 73.25 162 HIS A O 1
ATOM 1162 N N . GLY A 1 163 ? 24.220 2.152 6.522 1.00 67.12 163 GLY A N 1
ATOM 1163 C CA . GLY A 1 163 ? 25.670 2.324 6.348 1.00 67.12 163 GLY A CA 1
ATOM 1164 C C . GLY A 1 163 ? 26.108 2.805 4.958 1.00 67.12 163 GLY A C 1
ATOM 1165 O O . GLY A 1 163 ? 27.298 3.004 4.734 1.00 67.12 163 GLY A O 1
ATOM 1166 N N . THR A 1 164 ? 25.174 3.031 4.029 1.00 74.38 164 THR A N 1
ATOM 1167 C CA . THR A 1 164 ? 25.449 3.720 2.756 1.00 74.38 164 THR A CA 1
ATOM 1168 C C . THR A 1 164 ? 25.467 5.246 2.938 1.00 74.38 164 THR A C 1
ATOM 1170 O O . THR A 1 164 ? 24.785 5.733 3.844 1.00 74.38 164 THR A O 1
ATOM 1173 N N . PRO A 1 165 ? 26.126 6.019 2.047 1.00 72.62 165 PRO A N 1
ATOM 1174 C CA . PRO A 1 165 ? 26.080 7.491 2.063 1.00 72.62 165 PRO A CA 1
ATOM 1175 C C . PRO A 1 165 ? 24.658 8.076 2.103 1.00 72.62 165 PRO A C 1
ATOM 1177 O O . PRO A 1 165 ? 24.431 9.118 2.705 1.00 72.62 165 PRO A O 1
ATOM 1180 N N . ASP A 1 166 ? 23.691 7.352 1.539 1.00 77.56 166 ASP A N 1
ATOM 1181 C CA . ASP A 1 166 ? 22.288 7.761 1.423 1.00 77.56 166 ASP A CA 1
ATOM 1182 C C . ASP A 1 166 ? 21.434 7.491 2.680 1.00 77.56 166 ASP A C 1
ATOM 1184 O O . ASP A 1 166 ? 20.208 7.608 2.640 1.00 77.56 166 ASP A O 1
ATOM 1188 N N . ALA A 1 167 ? 22.054 7.036 3.778 1.00 81.50 167 ALA A N 1
ATOM 1189 C CA . ALA A 1 167 ? 21.405 6.471 4.973 1.00 81.50 167 ALA A CA 1
ATOM 1190 C C . ALA A 1 167 ? 20.517 5.226 4.712 1.00 81.50 167 ALA A C 1
ATOM 1192 O O . ALA A 1 167 ? 19.935 4.660 5.644 1.00 81.50 167 ALA A O 1
ATOM 1193 N N . GLY A 1 168 ? 20.455 4.749 3.469 1.00 91.69 168 GLY A N 1
ATOM 1194 C CA . GLY A 1 168 ? 19.655 3.618 3.010 1.00 91.69 168 GLY A CA 1
ATOM 1195 C C . GLY A 1 168 ? 18.500 4.060 2.112 1.00 91.69 168 GLY A C 1
ATOM 1196 O O . GLY A 1 168 ? 18.347 5.236 1.787 1.00 91.69 168 GLY A O 1
ATOM 1197 N N . VAL A 1 169 ? 17.662 3.106 1.714 1.00 94.88 169 VAL A N 1
ATOM 1198 C CA . VAL A 1 169 ? 16.501 3.345 0.840 1.00 94.88 169 VAL A CA 1
ATOM 1199 C C . VAL A 1 169 ? 15.216 2.857 1.491 1.00 94.88 169 VAL A C 1
ATOM 1201 O O . VAL A 1 169 ? 15.233 1.912 2.289 1.00 94.88 169 VAL A O 1
ATOM 1204 N N . LEU A 1 170 ? 14.087 3.465 1.126 1.00 95.88 170 LEU A N 1
ATOM 1205 C CA . LEU A 1 170 ? 12.777 2.980 1.553 1.00 95.88 170 LEU A CA 1
ATOM 1206 C C . LEU A 1 170 ? 12.438 1.667 0.825 1.00 95.88 170 LEU A C 1
ATOM 1208 O O . LEU A 1 170 ? 12.400 1.617 -0.403 1.00 95.88 170 LEU A O 1
ATOM 1212 N N . VAL A 1 171 ? 12.175 0.599 1.582 1.00 95.38 171 VAL A N 1
ATOM 1213 C CA . VAL A 1 171 ? 11.868 -0.747 1.049 1.00 95.38 171 VAL A CA 1
ATOM 1214 C C . VAL A 1 171 ? 10.475 -1.243 1.427 1.00 95.38 171 VAL A C 1
ATOM 1216 O O . VAL A 1 171 ? 10.041 -2.301 0.966 1.00 95.38 171 VAL A O 1
ATOM 1219 N N . GLY A 1 172 ? 9.763 -0.502 2.269 1.00 97.06 172 GLY A N 1
ATOM 1220 C CA . GLY A 1 172 ? 8.389 -0.804 2.624 1.00 97.06 172 GLY A CA 1
ATOM 1221 C C . GLY A 1 172 ? 7.770 0.256 3.516 1.00 97.06 172 GLY A C 1
ATOM 1222 O O . GLY A 1 172 ? 8.467 1.068 4.126 1.00 97.06 172 GLY A O 1
ATOM 1223 N N . ALA A 1 173 ? 6.446 0.256 3.577 1.00 98.12 173 ALA A N 1
ATOM 1224 C CA . ALA A 1 173 ? 5.695 1.140 4.446 1.00 98.12 173 ALA A CA 1
ATOM 1225 C C . ALA A 1 173 ? 4.288 0.601 4.721 1.00 98.12 173 ALA A C 1
ATOM 1227 O O . ALA A 1 173 ? 3.734 -0.173 3.939 1.00 98.12 173 ALA A O 1
ATOM 1228 N N . SER A 1 174 ? 3.688 1.065 5.813 1.00 98.31 174 SER A N 1
ATOM 1229 C CA . SER A 1 174 ? 2.274 0.867 6.115 1.00 98.31 174 SER A CA 1
ATOM 1230 C C . SER A 1 174 ? 1.653 2.122 6.708 1.00 98.31 174 SER A C 1
ATOM 1232 O O . SER A 1 174 ? 2.285 2.813 7.508 1.00 98.31 174 SER A O 1
ATOM 1234 N N . VAL A 1 175 ? 0.397 2.375 6.359 1.00 98.56 175 VAL A N 1
ATOM 1235 C CA . VAL A 1 175 ? -0.408 3.486 6.857 1.00 98.56 175 VAL A CA 1
ATOM 1236 C C . VAL A 1 175 ? -1.702 2.924 7.428 1.00 98.56 175 VAL A C 1
ATOM 1238 O O . VAL A 1 175 ? -2.378 2.129 6.783 1.00 98.56 175 VAL A O 1
ATOM 1241 N N . VAL A 1 176 ? -2.046 3.336 8.640 1.00 98.44 176 VAL A N 1
ATOM 1242 C CA . VAL A 1 176 ? -3.354 3.096 9.254 1.00 98.44 176 VAL A CA 1
ATOM 1243 C C . VAL A 1 176 ? -3.943 4.461 9.549 1.00 98.44 176 VAL A C 1
ATOM 1245 O O . VAL A 1 176 ? -3.276 5.260 10.197 1.00 98.44 176 VAL A O 1
ATOM 1248 N N . GLY A 1 177 ? -5.148 4.745 9.074 1.00 97.75 177 GLY A N 1
ATOM 1249 C CA . GLY A 1 177 ? -5.785 6.046 9.276 1.00 97.75 177 GLY A CA 1
ATOM 1250 C C . GLY A 1 177 ? -6.828 6.364 8.206 1.00 97.75 177 GLY A C 1
ATOM 1251 O O . GLY A 1 177 ? -7.061 5.553 7.307 1.00 97.75 177 GLY A O 1
ATOM 1252 N N . PRO A 1 178 ? -7.482 7.532 8.283 1.00 96.81 178 PRO A N 1
ATOM 1253 C CA . PRO A 1 178 ? -8.306 8.018 7.182 1.00 96.81 178 PRO A CA 1
ATOM 1254 C C . PRO A 1 178 ? -7.442 8.229 5.932 1.00 96.81 178 PRO A C 1
ATOM 1256 O O . PRO A 1 178 ? -6.301 8.681 6.031 1.00 96.81 178 PRO A O 1
ATOM 1259 N N . HIS A 1 179 ? -7.988 7.908 4.758 1.00 96.69 179 HIS A N 1
ATOM 1260 C CA . HIS A 1 179 ? -7.304 8.076 3.472 1.00 96.69 179 HIS A CA 1
ATOM 1261 C C . HIS A 1 179 ? -5.941 7.361 3.389 1.00 96.69 179 HIS A C 1
ATOM 1263 O O . HIS A 1 179 ? -5.039 7.817 2.681 1.00 96.69 179 HIS A O 1
ATOM 1269 N N . ALA A 1 180 ? -5.756 6.243 4.103 1.00 98.31 180 ALA A N 1
ATOM 1270 C CA . ALA A 1 180 ? -4.516 5.472 4.040 1.00 98.31 180 ALA A CA 1
ATOM 1271 C C . ALA A 1 180 ? -4.205 5.013 2.604 1.00 98.31 180 ALA A C 1
ATOM 1273 O O . ALA A 1 180 ? -3.037 4.982 2.216 1.00 98.31 180 ALA A O 1
ATOM 1274 N N . GLY A 1 181 ? -5.237 4.712 1.807 1.00 97.88 181 GLY A N 1
ATOM 1275 C CA . GLY A 1 181 ? -5.119 4.384 0.388 1.00 97.88 181 GLY A CA 1
ATOM 1276 C C . GLY A 1 181 ? -4.605 5.529 -0.492 1.00 97.88 181 GLY A C 1
ATOM 1277 O O . GLY A 1 181 ? -3.978 5.258 -1.511 1.00 97.88 181 GLY A O 1
ATOM 1278 N N . GLU A 1 182 ? -4.785 6.785 -0.080 1.00 97.81 182 GLU A N 1
ATOM 1279 C CA . GLU A 1 182 ? -4.199 7.949 -0.760 1.00 97.81 182 GLU A CA 1
ATOM 1280 C C . GLU A 1 182 ? -2.749 8.164 -0.305 1.00 97.81 182 GLU A C 1
ATOM 1282 O O . GLU A 1 182 ? -1.831 8.264 -1.121 1.00 97.81 182 GLU A O 1
ATOM 1287 N N . VAL A 1 183 ? -2.509 8.142 1.013 1.00 97.88 183 VAL A N 1
ATOM 1288 C CA . VAL A 1 183 ? -1.174 8.374 1.597 1.00 97.88 183 VAL A CA 1
ATOM 1289 C C . VAL A 1 183 ? -0.163 7.307 1.155 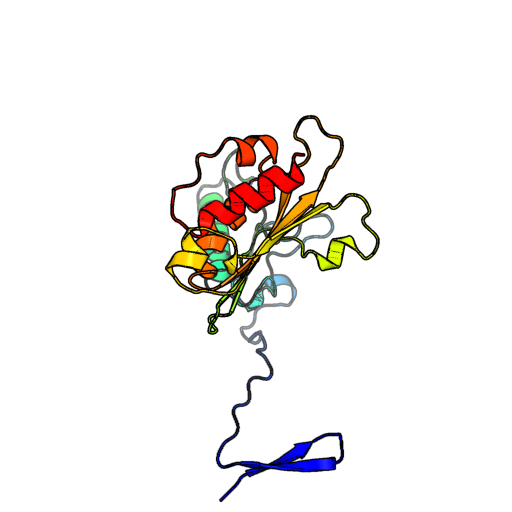1.00 97.88 183 VAL A C 1
ATOM 1291 O O . VAL A 1 183 ? 1.008 7.616 0.914 1.00 97.88 183 VAL A O 1
ATOM 1294 N N . ILE A 1 184 ? -0.592 6.047 0.997 1.00 98.38 184 ILE A N 1
ATOM 1295 C CA . ILE A 1 184 ? 0.280 4.960 0.525 1.00 98.38 184 ILE A CA 1
ATOM 1296 C C . ILE A 1 184 ? 0.763 5.172 -0.916 1.00 98.38 184 ILE A C 1
ATOM 1298 O O . ILE A 1 184 ? 1.780 4.592 -1.294 1.00 98.38 184 ILE A O 1
ATOM 1302 N N . GLY A 1 185 ? 0.089 6.001 -1.721 1.00 97.88 185 GLY A N 1
ATOM 1303 C CA . GLY A 1 185 ? 0.479 6.280 -3.104 1.00 97.88 185 GLY A CA 1
ATOM 1304 C C . GLY A 1 185 ? 1.886 6.878 -3.199 1.00 97.88 185 GLY A C 1
ATOM 1305 O O . GLY A 1 185 ? 2.733 6.354 -3.924 1.00 97.88 185 GLY A O 1
ATOM 1306 N N . ALA A 1 186 ? 2.185 7.897 -2.388 1.00 97.25 186 ALA A N 1
ATOM 1307 C CA . ALA A 1 186 ? 3.519 8.505 -2.332 1.00 97.25 186 ALA A CA 1
ATOM 1308 C C . ALA A 1 186 ? 4.599 7.495 -1.900 1.00 97.25 186 ALA A C 1
ATOM 1310 O O . ALA A 1 186 ? 5.684 7.426 -2.478 1.00 97.25 186 ALA A O 1
ATOM 1311 N N . LEU A 1 187 ? 4.276 6.656 -0.914 1.00 98.25 187 LEU A N 1
ATOM 1312 C CA . LEU A 1 187 ? 5.177 5.623 -0.397 1.00 98.25 187 LEU A CA 1
ATOM 1313 C C . LEU A 1 187 ? 5.400 4.493 -1.409 1.00 98.25 187 LEU A C 1
ATOM 1315 O O . LEU A 1 187 ? 6.489 3.931 -1.480 1.00 98.25 187 LEU A O 1
ATOM 1319 N N . THR A 1 188 ? 4.396 4.194 -2.231 1.00 98.31 188 THR A N 1
ATOM 1320 C CA . THR A 1 188 ? 4.486 3.218 -3.321 1.00 98.31 188 THR A CA 1
ATOM 1321 C C . THR A 1 188 ? 5.487 3.668 -4.371 1.00 98.31 188 THR A C 1
ATOM 1323 O O . THR A 1 188 ? 6.338 2.877 -4.772 1.00 98.31 188 THR A O 1
ATOM 1326 N N . VAL A 1 189 ? 5.440 4.945 -4.762 1.00 97.56 189 VAL A N 1
ATOM 1327 C CA . VAL A 1 189 ? 6.432 5.538 -5.670 1.00 97.56 189 VAL A CA 1
ATOM 1328 C C . VAL A 1 189 ? 7.829 5.459 -5.058 1.00 97.56 189 VAL A C 1
ATOM 1330 O O . VAL A 1 189 ? 8.756 4.995 -5.719 1.00 97.56 189 VAL A O 1
ATOM 1333 N N . ALA A 1 190 ? 7.975 5.841 -3.786 1.00 97.50 190 ALA A N 1
ATOM 1334 C CA . ALA A 1 190 ? 9.266 5.830 -3.106 1.00 97.50 190 ALA A CA 1
ATOM 1335 C C . ALA A 1 190 ? 9.880 4.420 -3.003 1.00 97.50 190 ALA A C 1
ATOM 1337 O O . ALA A 1 190 ? 11.069 4.248 -3.267 1.00 97.50 190 ALA A O 1
ATOM 1338 N N . VAL A 1 191 ? 9.072 3.402 -2.689 1.00 97.06 191 VAL A N 1
ATOM 1339 C CA . VAL A 1 191 ? 9.515 1.997 -2.655 1.00 97.06 191 VAL A CA 1
ATOM 1340 C C . VAL A 1 191 ? 9.825 1.475 -4.059 1.00 97.06 191 VAL A C 1
ATOM 1342 O O . VAL A 1 191 ? 10.854 0.828 -4.251 1.00 97.06 191 VAL A O 1
ATOM 1345 N N . HIS A 1 192 ? 8.980 1.773 -5.052 1.00 95.56 192 HIS A N 1
ATOM 1346 C CA . HIS A 1 192 ? 9.196 1.362 -6.444 1.00 95.56 192 HIS A CA 1
ATOM 1347 C C . HIS A 1 192 ? 10.514 1.908 -7.005 1.00 95.56 192 HIS A C 1
ATOM 1349 O O . HIS A 1 192 ? 11.279 1.175 -7.628 1.00 95.56 192 HIS A O 1
ATOM 1355 N N . ALA A 1 193 ? 10.790 3.189 -6.757 1.00 95.56 193 ALA A N 1
ATOM 1356 C CA . ALA A 1 193 ? 11.994 3.865 -7.223 1.00 95.56 193 ALA A CA 1
ATOM 1357 C C . ALA A 1 193 ? 13.212 3.655 -6.305 1.00 95.56 193 ALA A C 1
ATOM 1359 O O . ALA A 1 193 ? 14.289 4.150 -6.624 1.00 95.56 193 ALA A O 1
ATOM 1360 N N . ARG A 1 194 ? 13.060 2.928 -5.185 1.00 93.44 194 ARG A N 1
ATOM 1361 C CA . ARG A 1 194 ? 14.094 2.746 -4.150 1.00 93.44 194 ARG A CA 1
ATOM 1362 C C . ARG A 1 194 ? 14.714 4.076 -3.711 1.00 93.44 194 ARG A C 1
ATOM 1364 O O . ARG A 1 194 ? 15.933 4.213 -3.660 1.00 93.44 194 ARG A O 1
ATOM 1371 N N . VAL A 1 195 ? 13.869 5.063 -3.420 1.00 95.88 195 VAL A N 1
ATOM 1372 C CA . VAL A 1 195 ? 14.319 6.420 -3.092 1.00 95.88 195 VAL A CA 1
ATOM 1373 C C . VAL A 1 195 ? 15.162 6.401 -1.815 1.00 95.88 195 VAL A C 1
ATOM 1375 O O . VAL A 1 195 ? 14.779 5.798 -0.805 1.00 95.88 195 VAL A O 1
ATOM 1378 N N . ALA A 1 196 ? 16.314 7.066 -1.886 1.00 95.62 196 ALA A N 1
ATOM 1379 C CA . ALA A 1 196 ? 17.212 7.310 -0.767 1.00 95.62 196 ALA A CA 1
ATOM 1380 C C . ALA A 1 196 ? 16.508 8.077 0.361 1.00 95.62 196 ALA A C 1
ATOM 1382 O O . ALA A 1 196 ? 15.745 9.013 0.110 1.00 95.62 196 ALA A O 1
ATOM 1383 N N . LEU A 1 197 ? 16.785 7.718 1.616 1.00 95.62 197 LEU A N 1
ATOM 1384 C CA . LEU A 1 197 ? 16.162 8.386 2.762 1.00 95.62 197 LEU A CA 1
ATOM 1385 C C . LEU A 1 197 ? 16.527 9.872 2.835 1.00 95.62 197 LEU A C 1
ATOM 1387 O O . LEU A 1 197 ? 15.659 10.688 3.132 1.00 95.62 197 LEU A O 1
ATOM 1391 N N . VAL A 1 198 ? 17.770 10.227 2.499 1.00 94.94 198 VAL A N 1
ATOM 1392 C CA . VAL A 1 198 ? 18.227 11.628 2.451 1.00 94.94 198 VAL A CA 1
ATOM 1393 C C . VAL A 1 198 ? 17.477 12.471 1.416 1.00 94.94 198 VAL A C 1
ATOM 1395 O O . VAL A 1 198 ? 17.299 13.668 1.620 1.00 94.94 198 VAL A O 1
ATOM 1398 N N . GLU A 1 199 ? 16.988 11.863 0.332 1.00 96.25 199 GLU A N 1
ATOM 1399 C CA . GLU A 1 199 ? 16.167 12.561 -0.663 1.00 96.25 199 GLU A CA 1
ATOM 1400 C C . GLU A 1 199 ? 14.730 12.738 -0.165 1.00 96.25 199 GLU A C 1
ATOM 1402 O O . GLU A 1 199 ? 14.145 13.806 -0.336 1.00 96.25 199 GLU A O 1
ATOM 1407 N N . LEU A 1 200 ? 14.172 11.735 0.523 1.00 96.31 200 LEU A N 1
ATOM 1408 C CA . LEU A 1 200 ? 12.851 11.852 1.152 1.00 96.31 200 LEU A CA 1
ATOM 1409 C C . LEU A 1 200 ? 12.822 12.894 2.284 1.00 96.31 200 LEU A C 1
ATOM 1411 O O . LEU A 1 200 ? 11.785 13.524 2.498 1.00 96.31 200 LEU A O 1
ATOM 1415 N N . ASP A 1 201 ? 13.939 13.075 2.993 1.00 96.31 201 ASP A N 1
ATOM 1416 C CA . ASP A 1 201 ? 14.079 14.037 4.095 1.00 96.31 201 ASP A CA 1
ATOM 1417 C C . ASP A 1 201 ? 14.085 15.494 3.598 1.00 96.31 201 ASP A C 1
ATOM 1419 O O . ASP A 1 201 ? 13.611 16.400 4.279 1.00 96.31 201 ASP A O 1
ATOM 1423 N N . ARG A 1 202 ? 14.527 15.722 2.353 1.00 95.50 202 ARG A N 1
ATOM 1424 C CA . ARG A 1 202 ? 14.543 17.047 1.707 1.00 95.50 202 ARG A CA 1
ATOM 1425 C C . ARG A 1 202 ? 13.184 17.493 1.172 1.00 95.50 202 ARG A C 1
ATOM 1427 O O . ARG A 1 202 ? 13.033 18.655 0.792 1.00 95.50 202 ARG A O 1
ATOM 1434 N N . ILE A 1 203 ? 12.199 16.596 1.105 1.00 96.44 203 ILE A N 1
ATOM 1435 C CA . ILE A 1 203 ? 10.882 16.911 0.547 1.00 96.44 203 ILE A CA 1
ATOM 1436 C C . ILE A 1 203 ? 10.132 17.871 1.489 1.00 96.44 203 ILE A C 1
ATOM 1438 O O . ILE A 1 203 ? 9.889 17.531 2.652 1.00 96.44 203 ILE A O 1
ATOM 1442 N N . PRO A 1 204 ? 9.662 19.036 0.998 1.00 95.75 204 PRO A N 1
ATOM 1443 C CA . PRO A 1 204 ? 8.806 19.927 1.769 1.00 95.75 204 PRO A CA 1
ATOM 1444 C C . PRO A 1 204 ? 7.371 19.380 1.796 1.00 95.75 204 PRO A C 1
ATOM 1446 O O . PRO A 1 204 ? 6.491 19.828 1.060 1.00 95.75 204 PRO A O 1
ATOM 1449 N N . TRP A 1 205 ? 7.132 18.371 2.636 1.00 95.56 205 TRP A N 1
ATOM 1450 C CA . TRP A 1 205 ? 5.816 17.751 2.787 1.00 95.56 205 TRP A CA 1
ATOM 1451 C C . TRP A 1 205 ? 4.752 18.789 3.169 1.00 95.56 205 TRP A C 1
ATOM 1453 O O . TRP A 1 205 ? 4.891 19.495 4.170 1.00 95.56 205 TRP A O 1
ATOM 1463 N N . ALA A 1 206 ? 3.672 18.848 2.385 1.00 96.50 206 ALA A N 1
ATOM 1464 C CA . ALA A 1 206 ? 2.616 19.843 2.542 1.00 96.50 206 ALA A CA 1
ATOM 1465 C C . ALA A 1 206 ? 2.003 19.842 3.955 1.00 96.50 206 ALA A C 1
ATOM 1467 O O . ALA A 1 206 ? 1.747 18.788 4.549 1.00 96.50 206 ALA A O 1
ATOM 1468 N N . TYR A 1 207 ? 1.710 21.037 4.468 1.00 96.06 207 TYR A N 1
ATOM 1469 C CA . TYR A 1 207 ? 1.184 21.259 5.812 1.00 96.06 207 TYR A CA 1
ATOM 1470 C C . TYR A 1 207 ? -0.160 22.012 5.775 1.00 96.06 207 TYR A C 1
ATOM 1472 O O . TYR A 1 207 ? -0.263 22.985 5.029 1.00 96.06 207 TYR A O 1
ATOM 1480 N N . PRO A 1 208 ? -1.163 21.637 6.599 1.00 94.81 208 PRO A N 1
ATOM 1481 C CA . PRO A 1 208 ? -1.230 20.446 7.451 1.00 94.81 208 PRO A CA 1
ATOM 1482 C C . PRO A 1 208 ? -1.854 19.257 6.693 1.00 94.81 208 PRO A C 1
ATOM 1484 O O . PRO A 1 208 ? -3.047 19.256 6.390 1.00 94.81 208 PRO A O 1
ATOM 1487 N N . THR A 1 209 ? -1.071 18.210 6.407 1.00 96.62 209 THR A N 1
ATOM 1488 C CA . THR A 1 209 ? -1.563 16.978 5.756 1.00 96.62 209 THR A CA 1
ATOM 1489 C C . THR A 1 209 ? -1.117 15.722 6.504 1.00 96.62 209 THR A C 1
ATOM 1491 O O . THR A 1 209 ? -0.123 15.750 7.228 1.00 96.62 209 THR A O 1
ATOM 1494 N N . LEU A 1 210 ? -1.808 14.596 6.286 1.00 95.94 210 LEU A N 1
ATOM 1495 C CA . LEU A 1 210 ? -1.373 13.284 6.792 1.00 95.94 210 LEU A CA 1
ATOM 1496 C C . LEU A 1 210 ? -0.029 12.851 6.182 1.00 95.94 210 LEU A C 1
ATOM 1498 O O . LEU A 1 210 ? 0.760 12.179 6.841 1.00 95.94 210 LEU A O 1
ATOM 1502 N N . HIS A 1 211 ? 0.283 13.313 4.965 1.00 95.38 211 HIS A N 1
ATOM 1503 C CA . HIS A 1 211 ? 1.578 13.081 4.324 1.00 95.38 211 HIS A CA 1
ATOM 1504 C C . HIS A 1 211 ? 2.743 13.670 5.129 1.00 95.38 211 HIS A C 1
ATOM 1506 O O . HIS A 1 211 ? 3.847 13.138 5.070 1.00 95.38 211 HIS A O 1
ATOM 1512 N N . ARG A 1 212 ? 2.527 14.711 5.948 1.00 95.44 212 ARG A N 1
ATOM 1513 C CA . ARG A 1 212 ? 3.594 15.275 6.791 1.00 95.44 212 ARG A CA 1
ATOM 1514 C C . ARG A 1 212 ? 4.132 14.275 7.820 1.00 95.44 212 ARG A C 1
ATOM 1516 O O . ARG A 1 212 ? 5.301 14.386 8.195 1.00 95.44 212 ARG A O 1
ATOM 1523 N N . ALA A 1 213 ? 3.328 13.289 8.231 1.00 96.50 213 ALA A N 1
ATOM 1524 C CA . ALA A 1 213 ? 3.774 12.203 9.103 1.00 96.50 213 ALA A CA 1
ATOM 1525 C C . ALA A 1 213 ? 4.815 11.290 8.425 1.00 96.50 213 ALA A C 1
ATOM 1527 O O . ALA A 1 213 ? 5.651 10.720 9.124 1.00 96.50 213 ALA A O 1
ATOM 1528 N N . ILE A 1 214 ? 4.826 11.207 7.084 1.00 97.50 214 ILE A N 1
ATOM 1529 C CA . ILE A 1 214 ? 5.890 10.528 6.326 1.00 97.50 214 ILE A CA 1
ATOM 1530 C C . ILE A 1 214 ? 7.223 11.219 6.598 1.00 97.50 214 ILE A C 1
ATOM 1532 O O . ILE A 1 214 ? 8.162 10.552 7.012 1.00 97.50 214 ILE A O 1
ATOM 1536 N N . GLY A 1 215 ? 7.289 12.547 6.451 1.00 96.56 215 GLY A N 1
ATOM 1537 C CA . GLY A 1 215 ? 8.508 13.315 6.721 1.00 96.56 215 GLY A CA 1
ATOM 1538 C C . GLY A 1 215 ? 9.034 13.106 8.142 1.00 96.56 215 GLY A C 1
ATOM 1539 O O . GLY A 1 215 ? 10.213 12.841 8.324 1.00 96.56 215 GLY A O 1
ATOM 1540 N N . THR A 1 216 ? 8.156 13.117 9.152 1.00 96.25 216 THR A N 1
ATOM 1541 C CA . THR A 1 216 ? 8.556 12.839 10.545 1.00 96.25 216 THR A CA 1
ATOM 1542 C C . THR A 1 216 ? 9.140 11.431 10.707 1.00 96.25 216 THR A C 1
ATOM 1544 O O . THR A 1 216 ? 10.131 11.254 11.411 1.00 96.25 216 THR A O 1
ATOM 1547 N N . ALA A 1 217 ? 8.555 10.428 10.045 1.00 96.81 217 ALA A N 1
ATOM 1548 C CA . ALA A 1 217 ? 9.065 9.060 10.087 1.00 96.81 217 ALA A CA 1
ATOM 1549 C C . ALA A 1 217 ? 10.392 8.909 9.321 1.00 96.81 217 ALA A C 1
ATOM 1551 O O . ALA A 1 217 ? 11.245 8.129 9.736 1.00 96.81 217 ALA A O 1
ATOM 1552 N N . VAL A 1 218 ? 10.579 9.653 8.225 1.00 96.81 218 VAL A N 1
ATOM 1553 C CA . VAL A 1 218 ? 11.836 9.689 7.466 1.00 96.81 218 VAL A CA 1
ATOM 1554 C C . VAL A 1 218 ? 12.954 10.299 8.304 1.00 96.81 218 VAL A C 1
ATOM 1556 O O . VAL A 1 218 ? 13.993 9.659 8.436 1.00 96.81 218 VAL A O 1
ATOM 1559 N N . SER A 1 219 ? 12.742 11.460 8.930 1.00 95.19 219 SER A N 1
ATOM 1560 C CA . SER A 1 219 ? 13.778 12.096 9.753 1.00 95.19 219 SER A CA 1
ATOM 1561 C C . SER A 1 219 ? 14.213 11.187 10.911 1.00 95.19 219 SER A C 1
ATOM 1563 O O . SER A 1 219 ? 15.404 11.033 11.153 1.00 95.19 219 SER A O 1
ATOM 1565 N N . ALA A 1 220 ? 13.277 10.458 11.536 1.00 94.06 220 ALA A N 1
ATOM 1566 C CA . ALA A 1 220 ? 13.601 9.449 12.552 1.00 94.06 220 ALA A CA 1
ATOM 1567 C C . ALA A 1 220 ? 14.453 8.271 1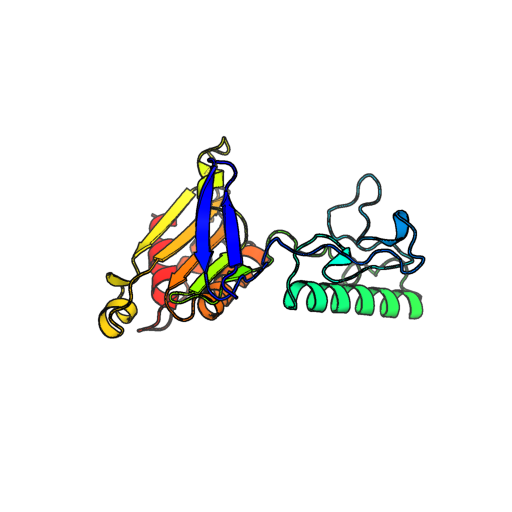2.024 1.00 94.06 220 ALA A C 1
ATOM 1569 O O . ALA A 1 220 ? 15.140 7.611 12.801 1.00 94.06 220 ALA A O 1
ATOM 1570 N N . LEU A 1 221 ? 14.411 7.980 10.718 1.00 92.62 221 LEU A N 1
ATOM 1571 C CA . LEU A 1 221 ? 15.291 7.000 10.072 1.00 92.62 221 LEU A CA 1
ATOM 1572 C C . LEU A 1 221 ? 16.628 7.602 9.625 1.00 92.62 221 LEU A C 1
ATOM 1574 O O . LEU A 1 221 ? 17.583 6.847 9.451 1.00 92.62 221 LEU A O 1
ATOM 1578 N N . VAL A 1 222 ? 16.730 8.905 9.381 1.00 91.19 222 VAL A N 1
ATOM 1579 C CA . VAL A 1 222 ? 18.000 9.532 8.978 1.00 91.19 222 VAL A CA 1
ATOM 1580 C C . VAL A 1 222 ? 18.890 9.794 10.196 1.00 91.19 222 VAL A C 1
ATOM 1582 O O . VAL A 1 222 ? 20.084 9.501 10.120 1.00 91.19 222 VAL A O 1
ATOM 1585 N N . GLY A 1 223 ? 18.300 10.201 11.326 1.00 79.00 223 GLY A N 1
ATOM 1586 C CA . GLY A 1 223 ? 19.007 10.541 12.565 1.00 79.00 223 GLY A CA 1
ATOM 1587 C C . GLY A 1 223 ? 18.864 12.014 12.893 1.00 79.00 223 GLY A C 1
ATOM 1588 O O . GLY A 1 223 ? 19.585 12.813 12.259 1.00 79.00 223 GLY A O 1
#

Secondary structure (DSSP, 8-state):
-PEEEE-TTS-EEEES-------------SS--GGGSSS---TT--TTPPPSS----GGGGSS-S-HHHHHHHHHHHHHHHHHHHTT-TT--TTSGGGPPP-GGG--EEE-SSSEEEEEES-GGGGSSS-TT-EEEEEESTTSHHHHHTT---EEEEEEE-TTSTT--EEEEEEEEETTHHHHHHHHHHHHHTT-BHHHHHTS---TTSTTHHHHHHHHHHH-

Radius of gyration: 21.68 Å; chains: 1; bounding box: 61×49×55 Å

Foldseek 3Di:
DWDWDQDPVRDIDTGNDDDDPPDDDDDPPPPQPPCLQECDDDPPDDAQWHDPDHHDAAVSHVLDNDPVRRVLNVVLVVQLVVCVVVVNPVCPDPHSNGDGRCSQLDKDWDVDVFIKIKGHDDPVVCVPPPVFKDKFKDWLCPAPLCVVVVKTWIKMWIFGDAPDPLNGFTGMIMTTIHPSVVLCVVVSVRNSVRPRLNVLLPDPQDPPDSNVRVNVRSVVSND

pLDDT: mean 84.2, std 16.73, range [39.19, 98.62]